Protein AF-Q4T0N6-F1 (afdb_monomer_lite)

Organism: Tetraodon nigroviridis (NCBI:txid99883)

Foldseek 3Di:
DQPVVVVLLVVLVCCLVDPPPLVVVQVSLLVLLVCLVPDDCCSVQVDCNLVSLLPVACLPLSRVLSSLSSLLSVLLDQDDPRLVSLVVNLVSNLVSCCVNPPLPDQLQVCLVPDDPSSVSNLLSLLSSLLNNCLRCVVSQVVDPVCLVVSVSSLSSLVSQCNHPDDSSVVSSVSSVVSVVVVLVVVPDPPPPPDPPDDDDDPPPRDPVVVSCVVND

Radius of gyration: 20.11 Å; chains: 1; bounding box: 50×50×61 Å

pLDDT: mean 90.83, std 14.46, range [41.0, 98.88]

InterPro domains:
  IPR011989 Armadillo-like helical [G3DSA:1.25.10.10] (1-216)
  IPR013598 Exportin-1/Importin-beta-like [PF08389] (1-71)
  IPR016024 Armadillo-type fold [SSF48371] (1-184)
  IPR041123 Chromosome region maintenance repeat [PF18777] (148-184)
  IPR045065 Exportin-1/5 [PTHR11223] (11-216)

Structure (mmCIF, N/CA/C/O backbone):
data_AF-Q4T0N6-F1
#
_entry.id   AF-Q4T0N6-F1
#
loop_
_atom_site.group_PDB
_atom_site.id
_atom_site.type_symbol
_atom_site.label_atom_id
_atom_site.label_alt_id
_atom_site.label_comp_id
_atom_site.label_asym_id
_atom_site.label_entity_id
_atom_site.label_seq_id
_atom_site.pdbx_PDB_ins_code
_atom_site.Cartn_x
_atom_site.Cartn_y
_atom_site.Cartn_z
_atom_site.occupancy
_atom_site.B_iso_or_equiv
_atom_site.auth_seq_id
_atom_site.auth_comp_id
_atom_site.auth_asym_id
_atom_site.auth_atom_id
_atom_site.pdbx_PDB_model_num
ATOM 1 N N . MET A 1 1 ? -24.653 14.129 9.560 1.00 46.25 1 MET A N 1
ATOM 2 C CA . MET A 1 1 ? -23.804 12.968 9.210 1.00 46.25 1 MET A CA 1
ATOM 3 C C . MET A 1 1 ? -22.470 12.935 9.965 1.00 46.25 1 MET A C 1
ATOM 5 O O . MET A 1 1 ? -22.110 11.855 10.399 1.00 46.25 1 MET A O 1
ATOM 9 N N . CYS A 1 2 ? -21.764 14.053 10.215 1.00 60.28 2 CYS A N 1
ATOM 10 C CA . CYS A 1 2 ? -20.464 14.009 10.925 1.00 60.28 2 CYS A CA 1
ATOM 11 C C . CYS A 1 2 ? -20.500 13.569 12.407 1.00 60.28 2 CYS A C 1
ATOM 13 O O . CYS A 1 2 ? -19.561 12.918 12.852 1.00 60.28 2 CYS A O 1
ATOM 15 N N . ASN A 1 3 ? -21.550 13.885 13.181 1.00 65.62 3 ASN A N 1
ATOM 16 C CA . ASN A 1 3 ? -21.537 13.598 14.628 1.00 65.62 3 ASN A CA 1
ATOM 17 C C . ASN A 1 3 ? -21.670 12.104 14.967 1.00 65.62 3 ASN A C 1
ATOM 19 O O . ASN A 1 3 ? -20.983 11.623 15.864 1.00 65.62 3 ASN A O 1
ATOM 23 N N . GLU A 1 4 ? -22.518 11.367 14.250 1.00 77.88 4 GLU A N 1
ATOM 24 C CA . GLU A 1 4 ? -22.732 9.933 14.503 1.00 77.88 4 GLU A CA 1
ATOM 25 C C . GLU A 1 4 ? -21.543 9.096 14.025 1.00 77.88 4 GLU A C 1
ATOM 27 O O . GLU A 1 4 ? -21.142 8.146 14.694 1.00 77.88 4 GLU A O 1
ATOM 32 N N . PHE A 1 5 ? -20.902 9.498 12.920 1.00 81.81 5 PHE A N 1
ATOM 33 C CA . PHE A 1 5 ? -19.708 8.808 12.441 1.00 81.81 5 PHE A CA 1
ATOM 34 C C . PHE A 1 5 ? -18.542 8.907 13.437 1.00 81.81 5 PHE A C 1
ATOM 36 O O . PHE A 1 5 ? -17.829 7.927 13.647 1.00 81.81 5 PHE A O 1
ATOM 43 N N . SER A 1 6 ? -18.386 10.052 14.110 1.00 86.19 6 SER A N 1
ATOM 44 C CA . SER A 1 6 ? -17.362 10.226 15.146 1.00 86.19 6 SER A CA 1
ATOM 45 C C . SER A 1 6 ? -17.451 9.146 16.232 1.00 86.19 6 SER A C 1
ATOM 47 O O . SER A 1 6 ? -16.432 8.590 16.635 1.00 86.19 6 SER A O 1
ATOM 49 N N . GLN A 1 7 ? -18.667 8.780 16.655 1.00 88.62 7 GLN A N 1
ATOM 50 C CA . GLN A 1 7 ? -18.881 7.728 17.656 1.00 88.62 7 GLN A CA 1
ATOM 51 C C . GLN A 1 7 ? -18.496 6.341 17.126 1.00 88.62 7 GLN A C 1
ATOM 53 O O . GLN A 1 7 ? -17.872 5.559 17.842 1.00 88.62 7 GLN A O 1
ATOM 58 N N . ILE A 1 8 ? -18.816 6.048 15.861 1.00 89.38 8 ILE A N 1
ATOM 59 C CA . ILE A 1 8 ? -18.435 4.789 15.204 1.00 89.38 8 ILE A CA 1
ATOM 60 C C . ILE A 1 8 ? -16.909 4.680 15.116 1.00 89.38 8 ILE A C 1
ATOM 62 O O . ILE A 1 8 ? -16.340 3.640 15.449 1.00 89.38 8 ILE A O 1
ATOM 66 N N . PHE A 1 9 ? -16.231 5.756 14.714 1.00 90.12 9 PHE A N 1
ATOM 67 C CA . PHE A 1 9 ? -14.776 5.772 14.617 1.00 90.12 9 PHE A CA 1
ATOM 68 C C . PHE A 1 9 ? -14.101 5.634 15.986 1.00 90.12 9 PHE A C 1
ATOM 70 O O . PHE A 1 9 ? -13.170 4.844 16.129 1.00 90.12 9 PHE A O 1
ATOM 77 N N . GLN A 1 10 ? -14.606 6.331 17.009 1.00 90.81 10 GLN A N 1
ATOM 78 C CA . GLN A 1 10 ? -14.132 6.190 18.390 1.00 90.81 10 GLN A CA 1
ATOM 79 C C . GLN A 1 10 ? -14.291 4.755 18.902 1.00 90.81 10 GLN A C 1
ATOM 81 O O . GLN A 1 10 ? -13.376 4.229 19.533 1.00 90.81 10 GLN A O 1
ATOM 86 N N . LEU A 1 11 ? -15.410 4.094 18.589 1.00 93.88 11 LEU A N 1
ATOM 87 C CA . LEU A 1 11 ? -15.607 2.684 18.918 1.00 93.88 11 LEU A CA 1
ATOM 88 C C . LEU A 1 11 ? -14.585 1.792 18.199 1.00 93.88 11 LEU A C 1
ATOM 90 O O . LEU A 1 11 ? -13.976 0.932 18.835 1.00 93.88 11 LEU A O 1
ATOM 94 N N . CYS A 1 12 ? -14.353 2.015 16.902 1.00 94.56 12 CYS A N 1
ATOM 95 C CA . CYS A 1 12 ? -13.356 1.262 16.139 1.00 94.56 12 CYS A CA 1
ATOM 96 C C . CYS A 1 12 ? -11.952 1.434 16.737 1.00 94.56 12 CYS A C 1
ATOM 98 O O . CYS A 1 12 ? -11.252 0.445 16.952 1.00 94.56 12 CYS A O 1
ATOM 100 N N . GLN A 1 13 ? -11.551 2.670 17.055 1.00 92.69 13 GLN A N 1
ATOM 101 C CA . GLN A 1 13 ? -10.273 2.951 17.714 1.00 92.69 13 GLN A CA 1
ATOM 102 C C . GLN A 1 13 ? -10.177 2.260 19.072 1.00 92.69 13 GLN A C 1
ATOM 104 O O . GLN A 1 13 ? -9.196 1.567 19.329 1.00 92.69 13 GLN A O 1
ATOM 109 N N . PHE A 1 14 ? -11.213 2.369 19.905 1.00 95.25 14 PHE A N 1
ATOM 110 C CA . PHE A 1 14 ? -11.237 1.726 21.214 1.00 95.25 14 PHE A CA 1
ATOM 111 C C . PHE A 1 14 ? -11.042 0.208 21.111 1.00 95.25 14 PHE A C 1
ATOM 113 O O . PHE A 1 14 ? -10.224 -0.356 21.840 1.00 95.25 14 PHE A O 1
ATOM 120 N N . VAL A 1 15 ? -11.741 -0.453 20.182 1.00 97.00 15 VAL A N 1
ATOM 121 C CA . VAL A 1 15 ? -11.602 -1.898 19.958 1.00 97.00 15 VAL A CA 1
ATOM 122 C C . VAL A 1 15 ? -10.199 -2.250 19.456 1.00 97.00 15 VAL A C 1
ATOM 124 O O . VAL A 1 15 ? -9.586 -3.163 20.005 1.00 97.00 15 VAL A O 1
ATOM 127 N N . MET A 1 16 ? -9.660 -1.522 18.473 1.00 95.69 16 MET A N 1
ATOM 128 C CA . MET A 1 16 ? -8.303 -1.752 17.951 1.00 95.69 16 MET A CA 1
ATOM 129 C C . MET A 1 16 ? -7.210 -1.538 19.014 1.00 95.69 16 MET A C 1
ATOM 131 O O . MET A 1 16 ? -6.169 -2.205 19.025 1.00 95.69 16 MET A O 1
ATOM 135 N N . GLU A 1 17 ? -7.420 -0.605 19.935 1.00 93.81 17 GLU A N 1
ATOM 136 C CA . GLU A 1 17 ? -6.448 -0.301 20.978 1.00 93.81 17 GLU A CA 1
ATOM 137 C C . GLU A 1 17 ? -6.496 -1.301 22.138 1.00 93.81 17 GLU A C 1
ATOM 139 O O . GLU A 1 17 ? -5.431 -1.707 22.612 1.00 93.81 17 GLU A O 1
ATOM 144 N N . ASN A 1 18 ? -7.689 -1.749 22.543 1.00 95.06 18 ASN A N 1
ATOM 145 C CA . ASN A 1 18 ? -7.890 -2.407 23.839 1.00 95.06 18 ASN A CA 1
ATOM 146 C C . ASN A 1 18 ? -8.377 -3.862 23.761 1.00 95.06 18 ASN A C 1
ATOM 148 O O . ASN A 1 18 ? -8.199 -4.614 24.719 1.00 95.06 18 ASN A O 1
ATOM 152 N N . SER A 1 19 ? -9.011 -4.282 22.663 1.00 94.88 19 SER A N 1
ATOM 153 C CA . SER A 1 19 ? -9.589 -5.626 22.576 1.00 94.88 19 SER A CA 1
ATOM 154 C C . SER A 1 19 ? -8.524 -6.694 22.328 1.00 94.88 19 SER A C 1
ATOM 156 O O . SER A 1 19 ? -7.665 -6.549 21.462 1.00 94.88 19 SER A O 1
ATOM 158 N N . GLN A 1 20 ? -8.633 -7.812 23.047 1.00 94.38 20 GLN A N 1
ATOM 159 C CA . GLN A 1 20 ? -7.870 -9.043 22.792 1.00 94.38 20 GLN A CA 1
ATOM 160 C C . GLN A 1 20 ? -8.721 -10.124 22.099 1.00 94.38 20 GLN A C 1
ATOM 162 O O . GLN A 1 20 ? -8.241 -11.219 21.814 1.00 94.38 20 GLN A O 1
ATOM 167 N N . ASN A 1 21 ? -9.999 -9.838 21.822 1.00 97.62 21 ASN A N 1
ATOM 168 C CA . ASN A 1 21 ? -10.889 -10.758 21.120 1.00 97.62 21 ASN A CA 1
ATOM 169 C C . ASN A 1 21 ? -10.605 -10.686 19.611 1.00 97.62 21 ASN A C 1
ATOM 171 O O . ASN A 1 21 ? -11.039 -9.750 18.938 1.00 97.62 21 ASN A O 1
ATOM 175 N N . ALA A 1 22 ? -9.865 -11.668 19.090 1.00 97.44 22 ALA A N 1
ATOM 176 C CA . ALA A 1 22 ? -9.409 -11.669 17.701 1.00 97.44 22 ALA A CA 1
ATOM 177 C C . ALA A 1 22 ? -10.547 -11.607 16.657 1.00 97.44 22 ALA A C 1
ATOM 179 O O . ALA A 1 22 ? -10.457 -10.758 15.770 1.00 97.44 22 ALA A O 1
ATOM 180 N N . PRO A 1 23 ? -11.641 -12.39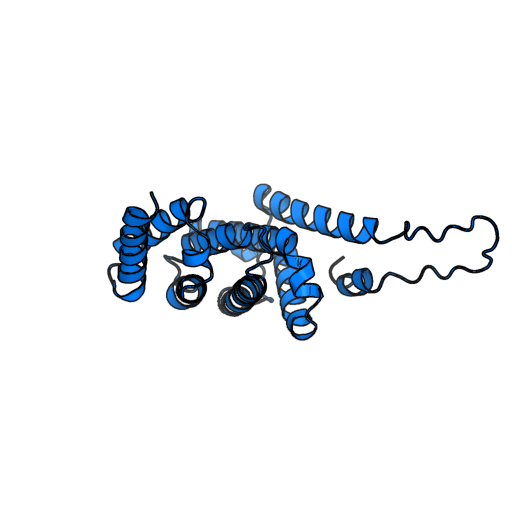4 16.759 1.00 98.19 23 PRO A N 1
ATOM 181 C CA . PRO A 1 23 ? -12.793 -12.242 15.865 1.00 98.19 23 PRO A CA 1
ATOM 182 C C . PRO A 1 23 ? -13.393 -10.828 15.856 1.00 98.19 23 PRO A C 1
ATOM 184 O O . PRO A 1 23 ? -13.703 -10.296 14.791 1.00 98.19 23 PRO A O 1
ATOM 187 N N . LEU A 1 24 ? -13.515 -10.189 17.027 1.00 98.00 24 LEU A N 1
ATOM 188 C CA . LEU A 1 24 ? -14.023 -8.818 17.139 1.00 98.00 24 LEU A CA 1
ATOM 189 C C . LEU A 1 24 ? -13.073 -7.798 16.491 1.00 98.00 24 LEU A C 1
ATOM 191 O O . LEU A 1 24 ? -13.525 -6.888 15.794 1.00 98.00 24 LEU A O 1
ATOM 195 N N . VAL A 1 25 ? -11.763 -7.947 16.703 1.00 98.38 25 VAL A N 1
ATOM 196 C CA . VAL A 1 25 ? -10.747 -7.094 16.067 1.00 98.38 25 VAL A CA 1
ATOM 197 C C . VAL A 1 25 ? -10.797 -7.254 14.549 1.00 98.38 25 VAL A C 1
ATOM 199 O O . VAL A 1 25 ? -10.859 -6.253 13.841 1.00 98.38 25 VAL A O 1
ATOM 202 N N . HIS A 1 26 ? -10.868 -8.488 14.041 1.00 98.12 26 HIS A N 1
ATOM 203 C CA . HIS A 1 26 ? -10.991 -8.747 12.606 1.00 98.12 26 HIS A CA 1
ATOM 204 C C . HIS A 1 26 ? -12.244 -8.088 12.013 1.00 98.12 26 HIS A C 1
ATOM 206 O O . HIS A 1 26 ? -12.161 -7.390 11.004 1.00 98.12 26 HIS A O 1
ATOM 212 N N . ALA A 1 27 ? -13.405 -8.259 12.656 1.00 98.25 27 ALA A N 1
ATOM 213 C CA . ALA A 1 27 ? -14.655 -7.640 12.214 1.00 98.25 27 ALA A CA 1
ATOM 214 C C . ALA A 1 27 ? -14.581 -6.104 12.226 1.00 98.25 27 ALA A C 1
ATOM 216 O O . ALA A 1 27 ? -15.143 -5.444 11.352 1.00 98.25 27 ALA A O 1
ATOM 217 N N . THR A 1 28 ? -13.849 -5.531 13.183 1.00 98.19 28 THR A N 1
ATOM 218 C CA . THR A 1 28 ? -13.618 -4.085 13.268 1.00 98.19 28 THR A CA 1
ATOM 219 C C . THR A 1 28 ? -12.714 -3.592 12.139 1.00 98.19 28 THR A C 1
ATOM 221 O O . THR A 1 28 ? -13.011 -2.559 11.547 1.00 98.19 28 THR A O 1
ATOM 224 N N . LEU A 1 29 ? -11.659 -4.333 11.781 1.00 98.31 29 LEU A N 1
ATOM 225 C CA . LEU A 1 29 ? -10.793 -3.999 10.643 1.00 98.31 29 LEU A CA 1
ATOM 226 C C . LEU A 1 29 ? -11.539 -4.092 9.303 1.00 98.31 29 LEU A C 1
ATOM 228 O O . LEU A 1 29 ? -11.411 -3.195 8.476 1.00 98.31 29 LEU A O 1
ATOM 232 N N . GLU A 1 30 ? -12.372 -5.117 9.106 1.00 98.00 30 GLU A N 1
ATOM 233 C CA . GLU A 1 30 ? -13.236 -5.231 7.917 1.00 98.00 30 GLU A CA 1
ATOM 234 C C . GLU A 1 30 ? -14.259 -4.092 7.843 1.00 98.00 30 GLU A C 1
ATOM 236 O O . GLU A 1 30 ? -14.523 -3.543 6.775 1.00 98.00 30 GLU A O 1
ATOM 241 N N . THR A 1 31 ? -14.818 -3.698 8.987 1.00 96.25 31 THR A N 1
ATOM 242 C CA . THR A 1 31 ? -15.749 -2.568 9.069 1.00 96.25 31 THR A CA 1
ATOM 243 C C . THR A 1 31 ? -15.042 -1.255 8.731 1.00 96.25 31 THR A C 1
ATOM 245 O O . THR A 1 31 ? -15.536 -0.479 7.913 1.00 96.25 31 THR A O 1
ATOM 248 N N . LEU A 1 32 ? -13.851 -1.034 9.297 1.00 96.50 32 LEU A N 1
ATOM 249 C CA . LEU A 1 32 ? -13.004 0.114 8.985 1.00 96.50 32 LEU A CA 1
ATOM 250 C C . LEU A 1 32 ? -12.699 0.182 7.484 1.00 96.50 32 LEU A C 1
ATOM 252 O O . LEU A 1 32 ? -12.847 1.253 6.902 1.00 96.50 32 LEU A O 1
ATOM 256 N N . LEU A 1 33 ? -12.350 -0.945 6.853 1.00 97.31 33 LEU A N 1
ATOM 257 C CA . LEU A 1 33 ? -12.065 -1.016 5.417 1.00 97.31 33 LEU A CA 1
ATOM 258 C C . LEU A 1 33 ? -13.208 -0.438 4.571 1.00 97.31 33 LEU A C 1
ATOM 260 O O . LEU A 1 33 ? -12.963 0.311 3.631 1.00 97.31 33 LEU A O 1
ATOM 264 N N . ARG A 1 34 ? -14.468 -0.736 4.915 1.00 95.19 34 ARG A N 1
ATOM 265 C CA . ARG A 1 34 ? -15.637 -0.190 4.198 1.00 95.19 34 ARG A CA 1
ATOM 266 C C . ARG A 1 34 ? -15.840 1.302 4.438 1.00 95.19 34 ARG A C 1
ATOM 268 O O . ARG A 1 34 ? -16.396 1.982 3.579 1.00 95.19 34 ARG A O 1
ATOM 275 N N . PHE A 1 35 ? -15.403 1.808 5.586 1.00 92.69 35 PHE A N 1
ATOM 276 C CA . PHE A 1 35 ? -15.547 3.213 5.941 1.00 92.69 35 PHE A CA 1
ATOM 277 C C . PHE A 1 35 ? -14.459 4.109 5.356 1.00 92.69 35 PHE A C 1
ATOM 279 O O . PHE A 1 35 ? -14.757 5.265 5.082 1.00 92.69 35 PHE A O 1
ATOM 286 N N . LEU A 1 36 ? -13.246 3.613 5.096 1.00 93.62 36 LEU A N 1
ATOM 287 C CA . LEU A 1 36 ? -12.138 4.443 4.590 1.00 93.62 36 LEU A CA 1
ATOM 288 C C . LEU A 1 36 ? -12.502 5.284 3.351 1.00 93.62 36 LEU A C 1
ATOM 290 O O . LEU A 1 36 ? -12.039 6.412 3.238 1.00 93.62 36 LEU A O 1
ATOM 294 N N . ASN A 1 37 ? -13.413 4.798 2.503 1.00 85.81 37 ASN A N 1
ATOM 295 C CA . ASN A 1 37 ? -13.877 5.501 1.301 1.00 85.81 37 ASN A CA 1
ATOM 296 C C . ASN A 1 37 ? -14.837 6.678 1.544 1.00 85.81 37 ASN A C 1
ATOM 298 O O . ASN A 1 37 ? -15.087 7.460 0.631 1.00 85.81 37 ASN A O 1
ATOM 302 N N . TRP A 1 38 ? -15.399 6.816 2.746 1.00 86.88 38 TRP A N 1
ATOM 303 C CA . TRP A 1 38 ? -16.476 7.777 3.027 1.00 86.88 38 TRP A CA 1
ATOM 304 C C . TRP A 1 38 ? -16.168 8.739 4.171 1.00 86.88 38 TRP A C 1
ATOM 306 O O . TRP A 1 38 ? -16.922 9.687 4.403 1.00 86.88 38 TRP A O 1
ATOM 316 N N . ILE A 1 39 ? -15.103 8.486 4.926 1.00 89.69 39 ILE A N 1
ATOM 317 C CA . ILE A 1 39 ? -14.868 9.189 6.185 1.00 89.69 39 ILE A CA 1
ATOM 318 C C . ILE A 1 39 ? -14.056 10.459 5.974 1.00 89.69 39 ILE A C 1
ATOM 320 O O . ILE A 1 39 ? -13.201 10.504 5.090 1.00 89.69 39 ILE A O 1
ATOM 324 N N . PRO A 1 40 ? -14.278 11.501 6.796 1.00 93.25 40 PRO A N 1
ATOM 325 C CA . PRO A 1 40 ? -13.452 12.694 6.732 1.00 93.25 40 PRO A CA 1
ATOM 326 C C . PRO A 1 40 ? -11.971 12.351 6.915 1.00 93.25 40 PRO A C 1
ATOM 328 O O . PRO A 1 40 ? -11.599 11.647 7.856 1.00 93.25 40 PRO A O 1
ATOM 331 N N . LEU A 1 41 ? -11.129 12.904 6.043 1.00 93.75 41 LEU A N 1
ATOM 332 C CA . LEU A 1 41 ? -9.702 12.587 5.972 1.00 93.75 41 LEU A CA 1
ATOM 333 C C . LEU A 1 41 ? -8.941 12.868 7.276 1.00 93.75 41 LEU A C 1
ATOM 335 O O . LEU A 1 41 ? -7.984 12.161 7.582 1.00 93.75 41 LEU A O 1
ATOM 339 N N . GLY A 1 42 ? -9.408 13.816 8.096 1.00 94.50 42 GLY A N 1
ATOM 340 C CA . GLY A 1 42 ? -8.840 14.074 9.421 1.00 94.50 42 GLY A CA 1
ATOM 341 C C . GLY A 1 42 ? -8.834 12.835 10.328 1.00 94.50 42 GLY A C 1
ATOM 342 O O . GLY A 1 42 ? -7.859 12.593 11.031 1.00 94.50 42 GLY A O 1
ATOM 343 N N . TYR A 1 43 ? -9.844 11.959 10.252 1.00 94.12 43 TYR A N 1
ATOM 344 C CA . TYR A 1 43 ? -9.836 10.706 11.022 1.00 94.12 43 TYR A CA 1
ATOM 345 C C . TYR A 1 43 ? -8.729 9.741 10.573 1.00 94.12 43 TYR A C 1
ATOM 347 O O . TYR A 1 43 ? -8.216 8.972 11.386 1.00 94.12 43 TYR A O 1
ATOM 355 N N . ILE A 1 44 ? -8.332 9.797 9.301 1.00 95.00 44 ILE A N 1
ATOM 356 C CA . ILE A 1 44 ? -7.284 8.949 8.727 1.00 95.00 44 ILE A CA 1
ATOM 357 C C . ILE A 1 44 ? -5.896 9.527 9.033 1.00 95.00 44 ILE A C 1
ATOM 359 O O . ILE A 1 44 ? -5.031 8.812 9.541 1.00 95.00 44 ILE A O 1
ATOM 363 N N . PHE A 1 45 ? -5.696 10.817 8.751 1.00 96.75 45 PHE A N 1
ATOM 364 C CA . PHE A 1 45 ? -4.374 11.450 8.702 1.00 96.75 45 PHE A CA 1
ATOM 365 C C . PHE A 1 45 ? -4.023 12.315 9.923 1.00 96.75 45 PHE A C 1
ATOM 367 O O . PHE A 1 45 ? -2.851 12.620 10.139 1.00 96.75 45 PHE A O 1
ATOM 374 N N . GLU A 1 46 ? -4.997 12.694 10.751 1.00 96.00 46 GLU A N 1
ATOM 375 C CA . GLU A 1 46 ? -4.775 13.504 11.965 1.00 96.00 46 GLU A CA 1
ATOM 376 C C . GLU A 1 46 ? -4.915 12.670 13.250 1.00 96.00 46 GLU A C 1
ATOM 378 O O . GLU A 1 46 ? -4.918 13.198 14.362 1.00 96.00 46 GLU A O 1
ATOM 383 N N . THR A 1 47 ? -4.998 11.342 13.118 1.00 95.06 47 THR A N 1
ATOM 384 C CA . THR A 1 47 ? -5.055 10.397 14.240 1.00 95.06 47 THR A CA 1
ATOM 385 C C . THR A 1 47 ? -3.917 9.374 14.174 1.00 95.06 47 THR A C 1
ATOM 387 O O . THR A 1 47 ? -3.098 9.367 13.258 1.00 95.06 47 THR A O 1
ATOM 390 N N . LYS A 1 48 ? -3.860 8.457 15.150 1.00 94.69 48 LYS A N 1
ATOM 391 C CA . LYS A 1 48 ? -2.890 7.348 15.179 1.00 94.69 48 LYS A CA 1
ATOM 392 C C . LYS A 1 48 ? -3.317 6.143 14.330 1.00 94.69 48 LYS A C 1
ATOM 394 O O . LYS A 1 48 ? -2.809 5.044 14.545 1.00 94.69 48 LYS A O 1
ATOM 399 N N . LEU A 1 49 ? -4.266 6.303 13.404 1.00 96.69 49 LEU A N 1
ATOM 400 C CA . LEU A 1 49 ? -4.827 5.182 12.648 1.00 96.69 49 LEU A CA 1
ATOM 401 C C . LEU A 1 49 ? -3.756 4.427 11.851 1.00 96.69 49 LEU A C 1
ATOM 403 O O . LEU A 1 49 ? -3.610 3.220 12.027 1.00 96.69 49 LEU A O 1
ATOM 407 N N . ILE A 1 50 ? -2.971 5.139 11.033 1.00 97.75 50 ILE A N 1
ATOM 408 C CA . ILE A 1 50 ? -1.930 4.541 10.178 1.00 97.75 50 ILE A CA 1
ATOM 409 C C . ILE A 1 50 ? -0.912 3.765 11.019 1.00 97.75 50 ILE A C 1
ATOM 411 O O . ILE A 1 50 ? -0.632 2.600 10.745 1.00 97.75 50 ILE A O 1
ATOM 415 N N . SER A 1 51 ? -0.384 4.384 12.078 1.00 97.38 51 SER A N 1
ATOM 416 C CA . SER A 1 51 ? 0.604 3.736 12.943 1.00 97.38 51 SER A CA 1
ATOM 417 C C . SER A 1 51 ? 0.017 2.535 13.686 1.00 97.38 51 SER A C 1
ATOM 419 O O . SER A 1 51 ? 0.693 1.518 13.820 1.00 97.38 51 SER A O 1
ATOM 421 N N . THR A 1 52 ? -1.246 2.603 14.112 1.00 97.44 52 THR A N 1
ATOM 422 C CA . THR A 1 52 ? -1.943 1.479 14.754 1.00 97.44 52 THR A CA 1
ATOM 423 C C . THR A 1 52 ? -2.110 0.304 13.793 1.00 97.44 52 THR A C 1
ATOM 425 O O . THR A 1 52 ? -1.773 -0.821 14.158 1.00 97.44 52 THR A O 1
ATOM 428 N N . LEU A 1 53 ? -2.560 0.559 12.558 1.00 98.44 53 LEU A N 1
ATOM 429 C CA . LEU A 1 53 ? -2.688 -0.461 11.513 1.00 98.44 53 LEU A CA 1
ATOM 430 C C . LEU A 1 53 ? -1.348 -1.154 11.247 1.00 98.44 53 LEU A C 1
ATOM 432 O O . LEU A 1 53 ? -1.248 -2.378 11.344 1.00 98.44 53 LEU A O 1
ATOM 436 N N . VAL A 1 54 ? -0.301 -0.370 10.986 1.00 98.31 54 VAL A N 1
ATOM 437 C CA . VAL A 1 54 ? 1.016 -0.909 10.636 1.00 98.31 54 VAL A CA 1
ATOM 438 C C . VAL A 1 54 ? 1.647 -1.676 11.802 1.00 98.31 54 VAL A C 1
ATOM 440 O O . VAL A 1 54 ? 2.094 -2.803 11.616 1.00 98.31 54 VAL A O 1
ATOM 443 N N . TYR A 1 55 ? 1.683 -1.112 13.012 1.00 97.69 55 TYR A N 1
ATOM 444 C CA . TYR A 1 55 ? 2.436 -1.727 14.110 1.00 97.69 55 TYR A CA 1
ATOM 445 C C . TYR A 1 55 ? 1.687 -2.829 14.857 1.00 97.69 55 TYR A C 1
ATOM 447 O O . TYR A 1 55 ? 2.331 -3.767 15.325 1.00 97.69 55 TYR A O 1
ATOM 455 N N . LYS A 1 56 ? 0.360 -2.726 15.015 1.00 97.31 56 LYS A N 1
ATOM 456 C CA . LYS A 1 56 ? -0.400 -3.711 15.805 1.00 97.31 56 LYS A CA 1
ATOM 457 C C . LYS A 1 56 ? -0.924 -4.876 14.976 1.00 97.31 56 LYS A C 1
ATOM 459 O O . LYS A 1 56 ? -1.139 -5.942 15.545 1.00 97.31 56 LYS A O 1
ATOM 464 N N . PHE A 1 57 ? -1.180 -4.675 13.681 1.00 98.06 57 PHE A N 1
ATOM 465 C CA . PHE A 1 57 ? -1.964 -5.638 12.901 1.00 98.06 57 PHE A CA 1
ATOM 466 C C . PHE A 1 57 ? -1.270 -6.146 11.641 1.00 98.06 57 PHE A C 1
ATOM 468 O O . PHE A 1 57 ? -1.472 -7.307 11.288 1.00 98.06 57 PHE A O 1
ATOM 475 N N . LEU A 1 58 ? -0.430 -5.342 10.978 1.00 98.31 58 LEU A N 1
ATOM 476 C CA . LEU A 1 58 ? 0.156 -5.741 9.694 1.00 98.31 58 LEU A CA 1
ATOM 477 C C . LEU A 1 58 ? 1.046 -6.988 9.809 1.00 98.31 58 LEU A C 1
ATOM 479 O O . LEU A 1 58 ? 0.975 -7.862 8.952 1.00 98.31 58 LEU A O 1
ATOM 483 N N . ASN A 1 59 ? 1.832 -7.108 10.881 1.00 96.31 59 ASN A N 1
ATOM 484 C CA . ASN A 1 59 ? 2.710 -8.263 11.106 1.00 96.31 59 ASN A CA 1
ATOM 485 C C . ASN A 1 59 ? 1.998 -9.491 11.706 1.00 96.31 59 ASN A C 1
ATOM 487 O O . ASN A 1 59 ? 2.614 -10.548 11.842 1.00 96.31 59 ASN A O 1
ATOM 491 N N . VAL A 1 60 ? 0.709 -9.383 12.047 1.00 96.94 60 VAL A N 1
ATOM 492 C CA . VAL A 1 60 ? -0.058 -10.473 12.657 1.00 96.94 60 VAL A CA 1
ATOM 493 C C . VAL A 1 60 ? -0.750 -11.281 11.550 1.00 96.94 60 VAL A C 1
ATOM 495 O O . VAL A 1 60 ? -1.622 -10.738 10.869 1.00 96.94 60 VAL A O 1
ATOM 498 N N . PRO A 1 61 ? -0.446 -12.585 11.365 1.00 96.19 61 PRO A N 1
ATOM 499 C CA . PRO A 1 61 ? -0.913 -13.357 10.206 1.00 96.19 61 PRO A CA 1
ATOM 500 C C . PRO A 1 61 ? -2.426 -13.331 9.957 1.00 96.19 61 PRO A C 1
ATOM 502 O O . PRO A 1 61 ? -2.849 -13.221 8.812 1.00 96.19 61 PRO A O 1
ATOM 505 N N . MET A 1 62 ? -3.241 -13.367 11.016 1.00 97.12 62 MET A N 1
ATOM 506 C CA . MET A 1 62 ? -4.705 -13.336 10.893 1.00 97.12 62 MET A CA 1
ATOM 507 C C . MET A 1 62 ? -5.281 -11.954 10.539 1.00 97.12 62 MET A C 1
ATOM 509 O O . MET A 1 62 ? -6.441 -11.870 10.158 1.00 97.12 62 MET A O 1
ATOM 513 N N . PHE A 1 63 ? -4.507 -10.870 10.668 1.00 98.31 63 PHE A N 1
ATOM 514 C CA . PHE A 1 63 ? -4.963 -9.501 10.387 1.00 98.31 63 PHE A CA 1
ATOM 515 C C . PHE A 1 63 ? -4.246 -8.854 9.199 1.00 98.31 63 PHE A C 1
ATOM 517 O O . PHE A 1 63 ? -4.734 -7.855 8.665 1.00 98.31 63 PHE A O 1
ATOM 524 N N . ARG A 1 64 ? -3.109 -9.406 8.754 1.00 98.12 64 ARG A N 1
ATOM 525 C CA . ARG A 1 64 ? -2.248 -8.785 7.736 1.00 98.12 64 ARG A CA 1
ATOM 526 C C . ARG A 1 64 ? -2.979 -8.445 6.437 1.00 98.12 64 ARG A C 1
ATOM 528 O O . ARG A 1 64 ? -2.765 -7.373 5.888 1.00 98.12 64 ARG A O 1
ATOM 535 N N . ASN A 1 65 ? -3.871 -9.324 5.971 1.00 98.56 65 ASN A N 1
ATOM 536 C CA . ASN A 1 65 ? -4.580 -9.147 4.702 1.00 98.56 65 ASN A CA 1
ATOM 537 C C . ASN A 1 65 ? -5.557 -7.967 4.755 1.00 98.56 65 ASN A C 1
ATOM 539 O O . ASN A 1 65 ? -5.459 -7.055 3.939 1.00 98.56 65 ASN A O 1
ATOM 543 N N . VAL A 1 66 ? -6.464 -7.946 5.737 1.00 98.69 66 VAL A N 1
ATOM 544 C CA . VAL A 1 66 ? -7.411 -6.830 5.904 1.00 98.69 66 VAL A CA 1
ATOM 545 C C . VAL A 1 66 ? -6.685 -5.521 6.222 1.00 98.69 66 VAL A C 1
ATOM 547 O O . VAL A 1 66 ? -7.040 -4.474 5.691 1.00 98.69 66 VAL A O 1
ATOM 550 N N . THR A 1 67 ? -5.604 -5.582 7.004 1.00 98.69 67 THR A N 1
ATOM 551 C CA . THR A 1 67 ? -4.787 -4.406 7.325 1.00 98.69 67 THR A CA 1
ATOM 552 C C . THR A 1 67 ? -4.146 -3.819 6.075 1.00 98.69 67 THR A C 1
ATOM 554 O O . THR A 1 67 ? -4.241 -2.617 5.853 1.00 98.69 67 THR A O 1
ATOM 557 N N . LEU A 1 68 ? -3.531 -4.647 5.227 1.00 98.81 68 LEU A N 1
ATOM 558 C CA . LEU A 1 68 ? -2.892 -4.177 4.001 1.00 98.81 68 LEU A CA 1
ATOM 559 C C . LEU A 1 68 ? -3.912 -3.621 2.999 1.00 98.81 68 LEU A C 1
ATOM 561 O O . LEU A 1 68 ? -3.632 -2.617 2.349 1.00 98.81 68 LEU A O 1
ATOM 565 N N . LYS A 1 69 ? -5.122 -4.194 2.937 1.00 98.81 69 LYS A N 1
ATOM 566 C CA . LYS A 1 69 ? -6.242 -3.603 2.186 1.00 98.81 69 LYS A CA 1
ATOM 567 C C . LYS A 1 69 ? -6.590 -2.210 2.712 1.00 98.81 69 LYS A C 1
ATOM 569 O O . LYS A 1 69 ? -6.654 -1.279 1.923 1.00 98.81 69 LYS A O 1
ATOM 574 N N . CYS A 1 70 ? -6.711 -2.028 4.030 1.00 98.69 70 CYS A N 1
ATOM 575 C CA . CYS A 1 70 ? -6.940 -0.702 4.616 1.00 98.69 70 CYS A CA 1
ATOM 576 C C . CYS A 1 70 ? -5.830 0.292 4.242 1.00 98.69 70 CYS A C 1
ATOM 578 O O . CYS A 1 70 ? -6.118 1.415 3.842 1.00 98.69 70 CYS A O 1
ATOM 580 N N . LEU A 1 71 ? -4.562 -0.118 4.339 1.00 98.81 71 LEU A N 1
ATOM 581 C CA . LEU A 1 71 ? -3.426 0.726 3.949 1.00 98.81 71 LEU A CA 1
ATOM 582 C C . LEU A 1 71 ? -3.445 1.060 2.449 1.00 98.81 71 LEU A C 1
ATOM 584 O O . LEU A 1 71 ? -3.035 2.154 2.079 1.00 98.81 71 LEU A O 1
ATOM 588 N N . THR A 1 72 ? -3.951 0.154 1.607 1.00 98.81 72 THR A N 1
ATOM 589 C CA . THR A 1 72 ? -4.126 0.370 0.160 1.00 98.81 72 THR A CA 1
ATOM 590 C C . THR A 1 72 ? -5.206 1.407 -0.129 1.00 98.81 72 THR A C 1
ATOM 592 O O . THR A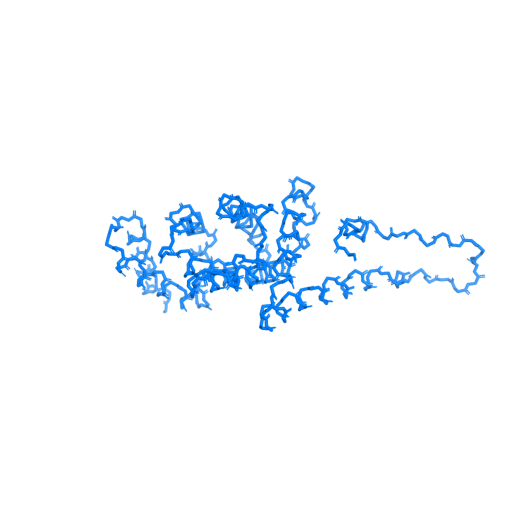 1 72 ? -4.957 2.315 -0.914 1.00 98.81 72 THR A O 1
ATOM 595 N N . GLU A 1 73 ? -6.364 1.336 0.538 1.00 98.50 73 GLU A N 1
ATOM 596 C CA . GLU A 1 73 ? -7.410 2.361 0.388 1.00 98.50 73 GLU A CA 1
ATOM 597 C C . GLU A 1 73 ? -6.895 3.739 0.832 1.00 98.50 73 GLU A C 1
ATOM 599 O O . GLU A 1 73 ? -7.123 4.734 0.151 1.00 98.50 73 GLU A O 1
ATOM 604 N N . ILE A 1 74 ? -6.136 3.802 1.935 1.00 98.50 74 ILE A N 1
ATOM 605 C CA . ILE A 1 74 ? -5.511 5.054 2.392 1.00 98.50 74 ILE A CA 1
ATOM 606 C C . ILE A 1 74 ? -4.497 5.557 1.355 1.00 98.50 74 ILE A C 1
ATOM 608 O O . ILE A 1 74 ? -4.486 6.745 1.055 1.00 98.50 74 ILE A O 1
ATOM 612 N N . ALA A 1 75 ? -3.670 4.671 0.795 1.00 98.44 75 ALA A N 1
ATOM 613 C CA . ALA A 1 75 ? -2.671 5.005 -0.221 1.00 98.44 75 ALA A CA 1
ATOM 614 C C . ALA A 1 75 ? -3.267 5.491 -1.553 1.00 98.44 75 ALA A C 1
ATOM 616 O O . ALA A 1 75 ? -2.545 6.089 -2.340 1.00 98.44 75 ALA A O 1
ATOM 617 N N . GLY A 1 76 ? -4.544 5.214 -1.825 1.00 97.81 76 GLY A N 1
ATOM 618 C CA . GLY A 1 76 ? -5.239 5.685 -3.025 1.00 97.81 76 GLY A CA 1
ATOM 619 C C . GLY A 1 76 ? -5.814 7.100 -2.904 1.00 97.81 76 GLY A C 1
ATOM 620 O O . GLY A 1 76 ? -6.409 7.602 -3.857 1.00 97.81 76 GLY A O 1
ATOM 621 N N . VAL A 1 77 ? -5.692 7.751 -1.743 1.00 97.25 77 VAL A N 1
ATOM 622 C CA . VAL A 1 77 ? -6.251 9.090 -1.527 1.00 97.25 77 VAL A CA 1
ATOM 623 C C . VAL A 1 77 ? -5.362 10.160 -2.172 1.00 97.25 77 VAL A C 1
ATOM 625 O O . VAL A 1 77 ? -4.307 10.515 -1.660 1.00 97.25 77 VAL A O 1
ATOM 628 N N . SER A 1 78 ? -5.844 10.768 -3.255 1.00 94.75 78 SER A N 1
ATOM 629 C CA . SER A 1 78 ? -5.154 11.848 -3.976 1.00 94.75 78 SER A CA 1
ATOM 630 C C . SER A 1 78 ? -5.389 13.232 -3.343 1.00 94.75 78 SER A C 1
ATOM 632 O O . SER A 1 78 ? -6.253 13.992 -3.795 1.00 94.75 78 SER A O 1
ATOM 634 N N . VAL A 1 79 ? -4.621 13.602 -2.313 1.00 94.94 79 VAL A N 1
ATOM 635 C CA . VAL A 1 79 ? -4.672 14.943 -1.689 1.00 94.94 79 VAL A CA 1
ATOM 636 C C . VAL A 1 79 ? -3.281 15.454 -1.298 1.00 94.94 79 VAL A C 1
ATOM 638 O O . VAL A 1 79 ? -2.439 14.689 -0.841 1.00 94.94 79 VAL A O 1
ATOM 641 N N . SER A 1 80 ? -3.030 16.759 -1.429 1.00 94.12 80 SER A N 1
ATOM 642 C CA . SER A 1 80 ? -1.714 17.358 -1.136 1.00 94.12 80 SER A CA 1
ATOM 643 C C . SER A 1 80 ? -1.538 17.810 0.317 1.00 94.12 80 SER A C 1
ATOM 645 O O . SER A 1 80 ? -0.423 18.045 0.769 1.00 94.12 80 SER A O 1
ATOM 647 N N . GLN A 1 81 ? -2.621 17.927 1.090 1.00 96.56 81 GLN A N 1
ATOM 648 C CA . GLN A 1 81 ? -2.577 18.431 2.469 1.00 96.56 81 GLN A CA 1
ATOM 649 C C . GLN A 1 81 ? -1.873 17.474 3.445 1.00 96.56 81 GLN A C 1
ATOM 651 O O . GLN A 1 81 ? -1.463 17.904 4.521 1.00 96.56 81 GLN A O 1
ATOM 656 N N . TYR A 1 82 ? -1.738 16.196 3.079 1.00 97.31 82 TYR A N 1
ATOM 657 C CA . TYR A 1 82 ? -1.264 15.127 3.962 1.00 97.31 82 TYR A CA 1
ATOM 658 C C . TYR A 1 82 ? -0.008 14.412 3.430 1.00 97.31 82 TYR A C 1
ATOM 660 O O . TYR A 1 82 ? 0.211 13.233 3.706 1.00 97.31 82 TYR A O 1
ATOM 668 N N . GLU A 1 83 ? 0.839 15.113 2.665 1.00 97.19 83 GLU A N 1
ATOM 669 C CA . GLU A 1 83 ? 2.079 14.555 2.095 1.00 97.19 83 GLU A CA 1
ATOM 670 C C . GLU A 1 83 ? 2.966 13.853 3.142 1.00 97.19 83 GLU A C 1
ATOM 672 O O . GLU A 1 83 ? 3.425 12.732 2.919 1.00 97.19 83 GLU A O 1
ATOM 677 N N . GLU A 1 84 ? 3.178 14.455 4.316 1.00 97.75 84 GLU A N 1
ATOM 678 C CA . GLU A 1 84 ? 3.998 13.844 5.378 1.00 97.75 84 GLU A CA 1
ATOM 679 C C . GLU A 1 84 ? 3.385 12.54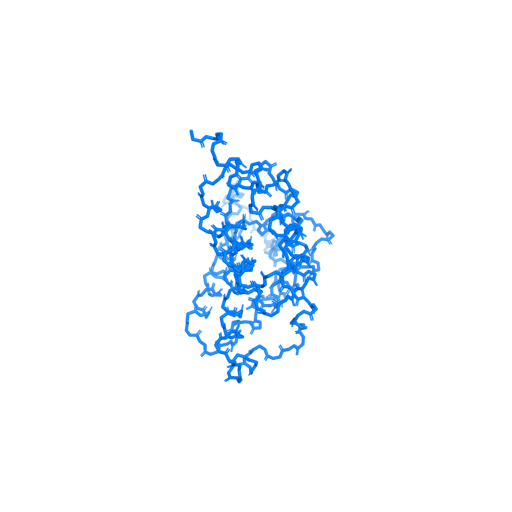5 5.926 1.00 97.75 84 GLU A C 1
ATOM 681 O O . GLU A 1 84 ? 4.099 11.606 6.295 1.00 97.75 84 GLU A O 1
ATOM 686 N N . GLN A 1 85 ? 2.056 12.446 5.954 1.00 98.44 85 GLN A N 1
ATOM 687 C CA . GLN A 1 85 ? 1.362 11.236 6.375 1.00 98.44 85 GLN A CA 1
ATOM 688 C C . GLN A 1 85 ? 1.473 10.126 5.330 1.00 98.44 85 GLN A C 1
ATOM 690 O O . GLN A 1 85 ? 1.641 8.972 5.719 1.00 98.44 85 GLN A O 1
ATOM 695 N N . PHE A 1 86 ? 1.466 10.444 4.032 1.00 98.50 86 PHE A N 1
ATOM 696 C CA . PHE A 1 86 ? 1.746 9.461 2.978 1.00 98.50 86 PHE A CA 1
ATOM 697 C C . PHE A 1 86 ? 3.192 8.964 3.026 1.00 98.50 86 PHE A C 1
ATOM 699 O O . PHE A 1 86 ? 3.443 7.763 2.921 1.00 98.50 86 PHE A O 1
ATOM 706 N N . VAL A 1 87 ? 4.150 9.860 3.276 1.00 98.38 87 VAL A N 1
ATOM 707 C CA . VAL A 1 87 ? 5.552 9.479 3.506 1.00 98.38 87 VAL A CA 1
ATOM 708 C C . VAL A 1 87 ? 5.671 8.546 4.713 1.00 98.38 87 VAL A C 1
ATOM 710 O O . VAL A 1 87 ? 6.369 7.529 4.651 1.00 98.38 87 VAL A O 1
ATOM 713 N N . THR A 1 88 ? 4.959 8.854 5.799 1.00 98.38 88 THR A N 1
ATOM 714 C CA . THR A 1 88 ? 4.912 8.014 7.001 1.00 98.38 88 THR A CA 1
ATOM 715 C C . THR A 1 88 ? 4.292 6.651 6.697 1.00 98.38 88 THR A C 1
ATOM 717 O O . THR A 1 88 ? 4.886 5.627 7.029 1.00 98.38 88 THR A O 1
ATOM 720 N N . LEU A 1 89 ? 3.140 6.619 6.021 1.00 98.69 89 LEU A N 1
ATOM 721 C CA . LEU A 1 89 ? 2.458 5.397 5.591 1.00 98.69 89 LEU A CA 1
ATOM 722 C C . LEU A 1 89 ? 3.412 4.472 4.832 1.00 98.69 89 LEU A C 1
ATOM 724 O O . LEU A 1 89 ? 3.563 3.308 5.205 1.00 98.69 89 LEU A O 1
ATOM 728 N N . PHE A 1 90 ? 4.092 4.998 3.814 1.00 98.81 90 PHE A N 1
ATOM 729 C CA . PHE A 1 90 ? 5.027 4.230 2.997 1.00 98.81 90 PHE A CA 1
ATOM 730 C C . PHE A 1 90 ? 6.216 3.719 3.802 1.00 98.81 90 PHE A C 1
ATOM 732 O O . PHE A 1 90 ? 6.503 2.524 3.796 1.00 98.81 90 PHE A O 1
ATOM 739 N N . THR A 1 91 ? 6.872 4.606 4.552 1.00 98.50 91 THR A N 1
ATOM 740 C CA . THR A 1 91 ? 8.084 4.271 5.310 1.00 98.50 91 THR A CA 1
ATOM 741 C C . THR A 1 91 ? 7.810 3.194 6.358 1.00 98.50 91 THR A C 1
ATOM 743 O O . THR A 1 91 ? 8.562 2.224 6.473 1.00 98.50 91 THR A O 1
ATOM 746 N N . LEU A 1 92 ? 6.714 3.331 7.111 1.00 98.56 92 LEU A N 1
ATOM 747 C CA . LEU A 1 92 ? 6.347 2.364 8.141 1.00 98.56 92 LEU A CA 1
ATOM 748 C C . LEU A 1 92 ? 5.935 1.019 7.535 1.00 98.56 92 LEU A C 1
ATOM 750 O O . LEU A 1 92 ? 6.356 -0.027 8.032 1.00 98.56 92 LEU A O 1
ATOM 754 N N . THR A 1 93 ? 5.154 1.040 6.451 1.00 98.75 93 THR A N 1
ATOM 755 C CA . THR A 1 93 ? 4.706 -0.186 5.775 1.00 98.75 93 THR A CA 1
ATOM 756 C C . THR A 1 93 ? 5.894 -0.945 5.192 1.00 98.75 93 THR A C 1
ATOM 758 O O . THR A 1 93 ? 6.049 -2.129 5.473 1.00 98.75 93 THR A O 1
ATOM 761 N N . MET A 1 94 ? 6.801 -0.265 4.484 1.00 98.56 94 MET A N 1
ATOM 762 C CA . MET A 1 94 ? 8.023 -0.870 3.941 1.00 98.56 94 MET A CA 1
ATOM 763 C C . MET A 1 94 ? 8.921 -1.462 5.034 1.00 98.56 94 MET A C 1
ATOM 765 O O . MET A 1 94 ? 9.473 -2.548 4.864 1.00 98.56 94 MET A O 1
ATOM 769 N N . CYS A 1 95 ? 9.021 -0.804 6.192 1.00 98.00 95 CYS A N 1
ATOM 770 C CA . CYS A 1 95 ? 9.761 -1.333 7.338 1.00 98.00 95 CYS A CA 1
ATOM 771 C C . CYS A 1 95 ? 9.184 -2.665 7.856 1.00 98.00 95 CYS A C 1
ATOM 773 O O . CYS A 1 95 ? 9.946 -3.593 8.138 1.00 98.00 95 CYS A O 1
ATOM 775 N N . GLN A 1 96 ? 7.855 -2.789 7.958 1.00 97.94 96 GLN A N 1
ATOM 776 C CA . GLN A 1 96 ? 7.212 -4.052 8.345 1.00 97.94 96 GLN A CA 1
ATOM 777 C C . GLN A 1 96 ? 7.322 -5.112 7.240 1.00 97.94 96 GLN A C 1
ATOM 779 O O . GLN A 1 96 ? 7.627 -6.267 7.534 1.00 97.94 96 GLN A O 1
ATOM 784 N N . LEU A 1 97 ? 7.153 -4.728 5.970 1.00 97.06 97 LEU A N 1
ATOM 785 C CA . LEU A 1 97 ? 7.254 -5.648 4.833 1.00 97.06 97 LEU A CA 1
ATOM 786 C C . LEU A 1 97 ? 8.616 -6.341 4.771 1.00 97.06 97 LEU A C 1
ATOM 788 O O . LEU A 1 97 ? 8.657 -7.554 4.598 1.00 97.06 97 LEU A O 1
ATOM 792 N N . LYS A 1 98 ? 9.716 -5.622 5.022 1.00 96.19 98 LYS A N 1
ATOM 793 C CA . LYS A 1 98 ? 11.063 -6.220 5.058 1.00 96.19 98 LYS A CA 1
ATOM 794 C C . LYS A 1 98 ? 11.241 -7.295 6.123 1.00 96.19 98 LYS A C 1
ATOM 796 O O . LYS A 1 98 ? 12.020 -8.222 5.925 1.00 96.19 98 LYS A O 1
ATOM 801 N N . GLN A 1 99 ? 10.526 -7.180 7.238 1.00 95.12 99 GLN A N 1
ATOM 802 C CA . GLN A 1 99 ? 10.552 -8.184 8.301 1.00 95.12 99 GLN A CA 1
ATOM 803 C C . GLN A 1 99 ? 9.691 -9.397 7.937 1.00 95.12 99 GLN A C 1
ATOM 805 O O . GLN A 1 99 ? 10.071 -10.530 8.213 1.00 95.12 99 GLN A O 1
ATOM 810 N N . MET A 1 100 ? 8.537 -9.156 7.314 1.00 95.19 100 MET A N 1
ATOM 811 C CA . MET A 1 100 ? 7.571 -10.197 6.958 1.00 95.19 100 MET A CA 1
ATOM 812 C C . MET A 1 100 ? 7.966 -10.986 5.706 1.00 95.19 100 MET A C 1
ATOM 814 O O . MET A 1 100 ? 7.649 -12.168 5.600 1.00 95.19 100 MET A O 1
ATOM 818 N N . LEU A 1 101 ? 8.616 -10.326 4.750 1.00 95.50 101 LEU A N 1
ATOM 819 C CA . LEU A 1 101 ? 8.965 -10.863 3.443 1.00 95.50 101 LEU A CA 1
ATOM 820 C C . LEU A 1 101 ? 10.345 -10.334 3.029 1.00 95.50 101 LEU A C 1
ATOM 822 O O . LEU A 1 101 ? 10.427 -9.345 2.304 1.00 95.50 101 LEU A O 1
ATOM 826 N N . PRO A 1 102 ? 11.447 -10.945 3.488 1.00 96.44 102 PRO A N 1
ATOM 827 C CA . PRO A 1 102 ? 12.798 -10.510 3.136 1.00 96.44 102 PRO A CA 1
ATOM 828 C C . PRO A 1 102 ? 13.011 -10.409 1.615 1.00 96.44 102 PRO A C 1
ATOM 830 O O . PRO A 1 102 ? 12.530 -11.260 0.868 1.00 96.44 102 PRO A O 1
ATOM 833 N N . LEU A 1 103 ? 13.767 -9.409 1.147 1.00 94.25 103 LEU A N 1
ATOM 834 C CA . LEU A 1 103 ? 13.983 -9.129 -0.289 1.00 94.25 103 LEU A CA 1
ATOM 835 C C . LEU A 1 103 ? 14.726 -10.237 -1.061 1.00 94.25 103 LEU A C 1
ATOM 837 O O . LEU A 1 103 ? 14.766 -10.212 -2.283 1.00 94.25 103 LEU A O 1
ATOM 841 N N . ASN A 1 104 ? 15.325 -11.208 -0.374 1.00 94.94 104 ASN A N 1
ATOM 842 C CA . ASN A 1 104 ? 15.931 -12.395 -0.984 1.00 94.94 104 ASN A CA 1
ATOM 843 C C . ASN A 1 104 ? 14.949 -13.575 -1.120 1.00 94.94 104 ASN A C 1
ATOM 845 O O . ASN A 1 104 ? 15.342 -14.652 -1.570 1.00 94.94 104 ASN A O 1
ATOM 849 N N . THR A 1 105 ? 13.691 -13.404 -0.707 1.00 95.75 105 THR A N 1
ATOM 850 C CA . THR A 1 105 ? 12.656 -14.434 -0.827 1.00 95.75 105 THR A CA 1
ATOM 851 C C . THR A 1 105 ? 12.281 -14.629 -2.291 1.00 95.75 105 THR A C 1
ATOM 853 O O . THR A 1 105 ? 11.957 -13.674 -2.993 1.00 95.75 105 THR A O 1
ATOM 856 N N . ASN A 1 106 ? 12.243 -15.881 -2.749 1.00 97.19 106 ASN A N 1
ATOM 857 C CA . ASN A 1 106 ? 11.680 -16.205 -4.055 1.00 97.19 106 ASN A CA 1
ATOM 858 C C . ASN A 1 106 ? 10.143 -16.153 -3.978 1.00 97.19 106 ASN A C 1
ATOM 860 O O . ASN A 1 106 ? 9.503 -17.137 -3.604 1.00 97.19 106 ASN A O 1
ATOM 864 N N . ILE A 1 107 ? 9.560 -14.992 -4.299 1.00 97.88 107 ILE A N 1
ATOM 865 C CA . ILE A 1 107 ? 8.113 -14.752 -4.181 1.00 97.88 107 ILE A CA 1
ATOM 866 C C . ILE A 1 107 ? 7.308 -15.671 -5.107 1.00 97.88 107 ILE A C 1
ATOM 868 O O . ILE A 1 107 ? 6.281 -16.188 -4.677 1.00 97.88 107 ILE A O 1
ATOM 872 N N . ARG A 1 108 ? 7.788 -15.958 -6.325 1.00 97.88 108 ARG A N 1
ATOM 873 C CA . ARG A 1 108 ? 7.143 -16.916 -7.239 1.00 97.88 108 ARG A CA 1
ATOM 874 C C . ARG A 1 108 ? 6.952 -18.282 -6.578 1.00 97.88 108 ARG A C 1
ATOM 876 O O . ARG A 1 108 ? 5.847 -18.818 -6.576 1.00 97.88 108 ARG A O 1
ATOM 883 N N . LEU A 1 109 ? 8.012 -18.836 -5.983 1.00 97.75 109 LEU A N 1
ATOM 884 C CA . LEU A 1 109 ? 7.933 -20.125 -5.288 1.00 97.75 109 LEU A CA 1
ATOM 885 C C . LEU A 1 109 ? 7.119 -20.042 -3.993 1.00 97.75 109 LEU A C 1
ATOM 887 O O . LEU A 1 109 ? 6.395 -20.986 -3.681 1.00 97.75 109 LEU A O 1
ATOM 891 N N . ALA A 1 110 ? 7.222 -18.942 -3.242 1.00 97.06 110 ALA A N 1
ATOM 892 C CA . ALA A 1 110 ? 6.421 -18.733 -2.037 1.00 97.06 110 ALA A CA 1
ATOM 893 C C . ALA A 1 110 ? 4.919 -18.675 -2.360 1.00 97.06 110 ALA A C 1
ATOM 895 O O . ALA A 1 110 ? 4.117 -19.228 -1.619 1.00 97.06 110 ALA A O 1
ATOM 896 N N . TYR A 1 111 ? 4.546 -18.068 -3.489 1.00 98.06 111 TYR A N 1
ATOM 897 C CA . TYR A 1 111 ? 3.171 -18.025 -3.976 1.00 98.06 111 TYR A CA 1
ATOM 898 C C . TYR A 1 111 ? 2.686 -19.406 -4.435 1.00 98.06 111 TYR A C 1
ATOM 900 O O . TYR A 1 111 ? 1.634 -19.869 -3.996 1.00 98.06 111 TYR A O 1
ATOM 908 N N . ALA A 1 112 ? 3.475 -20.093 -5.271 1.00 97.69 112 ALA A N 1
ATOM 909 C CA . ALA A 1 112 ? 3.116 -21.399 -5.828 1.00 97.69 112 ALA A CA 1
ATOM 910 C C . ALA A 1 112 ? 2.926 -22.486 -4.755 1.00 97.69 112 ALA A C 1
ATOM 912 O O . ALA A 1 112 ? 2.092 -23.372 -4.914 1.00 97.69 112 ALA A O 1
ATOM 913 N N . ASN A 1 113 ? 3.690 -22.411 -3.660 1.00 97.25 113 ASN A N 1
ATOM 914 C CA . ASN A 1 113 ? 3.592 -23.343 -2.532 1.00 97.25 113 ASN A CA 1
ATOM 915 C C . ASN A 1 113 ? 2.749 -22.802 -1.364 1.00 97.25 113 ASN A C 1
ATOM 917 O O . ASN A 1 113 ? 2.550 -23.509 -0.374 1.00 97.25 113 ASN A O 1
ATOM 921 N N . GLY A 1 114 ? 2.316 -21.544 -1.448 1.00 95.75 114 GLY A N 1
ATOM 922 C CA . GLY A 1 114 ? 1.581 -20.858 -0.397 1.00 95.75 114 GLY A CA 1
ATOM 923 C C . GLY A 1 114 ? 0.119 -21.280 -0.348 1.00 95.75 114 GLY A C 1
ATOM 924 O O . GLY A 1 114 ? -0.448 -21.773 -1.322 1.00 95.75 114 GLY A O 1
ATOM 925 N N . LYS A 1 115 ? -0.507 -21.067 0.805 1.00 96.44 115 LYS A N 1
ATOM 926 C CA . LYS A 1 115 ? -1.958 -21.229 0.979 1.00 96.44 115 LYS A CA 1
ATOM 927 C C . LYS A 1 115 ? -2.705 -19.974 0.530 1.00 96.44 115 LYS A C 1
ATOM 929 O O . LYS A 1 115 ? -2.096 -18.916 0.366 1.00 96.44 115 LYS A O 1
ATOM 934 N N . ASP A 1 116 ? -4.032 -20.059 0.454 1.00 96.69 116 ASP A N 1
ATOM 935 C CA . ASP A 1 116 ? -4.919 -18.949 0.079 1.00 96.69 116 ASP A CA 1
ATOM 936 C C . ASP A 1 116 ? -4.569 -17.631 0.795 1.00 96.69 116 ASP A C 1
ATOM 938 O O . ASP A 1 116 ? -4.463 -16.585 0.163 1.00 96.69 116 ASP A O 1
ATOM 942 N N . ASP A 1 117 ? -4.312 -17.654 2.107 1.00 95.94 117 ASP A N 1
ATOM 943 C CA . ASP A 1 117 ? -3.968 -16.448 2.877 1.00 95.94 117 ASP A CA 1
ATOM 944 C C . ASP A 1 117 ? -2.611 -15.825 2.514 1.00 95.94 117 ASP A C 1
ATOM 946 O O . ASP A 1 117 ? -2.401 -14.626 2.721 1.00 95.94 117 ASP A O 1
ATOM 950 N N . GLU A 1 118 ? -1.656 -16.624 2.043 1.00 97.06 118 GLU A N 1
ATOM 951 C CA . GLU A 1 118 ? -0.338 -16.168 1.588 1.00 97.06 118 GLU A CA 1
ATOM 952 C C . GLU A 1 118 ? -0.425 -15.631 0.165 1.00 97.06 118 GLU A C 1
ATOM 954 O O . GLU A 1 118 ? 0.078 -14.542 -0.106 1.00 97.06 118 GLU A O 1
ATOM 959 N N . GLN A 1 119 ? -1.148 -16.328 -0.708 1.00 98.25 119 GLN A N 1
ATOM 960 C CA . GLN A 1 119 ? -1.420 -15.879 -2.070 1.00 98.25 119 GLN A CA 1
ATOM 961 C C . GLN A 1 119 ? -2.189 -14.552 -2.078 1.00 98.25 119 GLN A C 1
ATOM 963 O O . GLN A 1 119 ? -1.771 -13.591 -2.729 1.00 98.25 119 GLN A O 1
ATOM 968 N N . ASN A 1 120 ? -3.242 -14.450 -1.262 1.00 98.38 120 ASN A N 1
ATOM 969 C CA . ASN A 1 120 ? -3.991 -13.211 -1.055 1.00 98.38 120 ASN A CA 1
ATOM 970 C C . ASN A 1 120 ? -3.095 -12.085 -0.528 1.00 98.38 120 ASN A C 1
ATOM 972 O O . ASN A 1 120 ? -3.257 -10.934 -0.929 1.00 98.38 120 ASN A O 1
ATOM 976 N N . PHE A 1 121 ? -2.137 -12.393 0.350 1.00 98.44 121 PHE A N 1
ATOM 977 C CA . PHE A 1 121 ? -1.217 -11.384 0.869 1.00 98.44 121 PHE A CA 1
ATOM 978 C C . PHE A 1 121 ? -0.300 -10.833 -0.224 1.00 98.44 121 PHE A C 1
ATOM 980 O O . PHE A 1 121 ? -0.149 -9.618 -0.317 1.00 98.44 121 PHE A O 1
ATOM 987 N N . ILE A 1 122 ? 0.253 -11.692 -1.087 1.00 98.56 122 ILE A N 1
ATOM 988 C CA . ILE A 1 122 ? 1.073 -11.259 -2.228 1.00 98.56 122 ILE A CA 1
ATOM 989 C C . ILE A 1 122 ? 0.252 -10.419 -3.217 1.00 98.56 122 ILE A C 1
ATOM 991 O O . ILE A 1 122 ? 0.727 -9.383 -3.683 1.00 98.56 122 ILE A O 1
ATOM 995 N N . GLN A 1 123 ? -1.003 -10.791 -3.478 1.00 98.69 123 GLN A N 1
ATOM 996 C CA . GLN A 1 123 ? -1.893 -9.972 -4.301 1.00 98.69 123 GLN A CA 1
ATOM 997 C C . GLN A 1 123 ? -2.163 -8.602 -3.654 1.00 98.69 123 GLN A C 1
ATOM 999 O O . GLN A 1 123 ? -2.002 -7.574 -4.309 1.00 98.69 123 GLN A O 1
ATOM 1004 N N . ASN A 1 124 ? -2.499 -8.555 -2.361 1.00 98.75 124 ASN A N 1
ATOM 1005 C CA . ASN A 1 124 ? -2.717 -7.294 -1.641 1.00 98.75 124 ASN A CA 1
ATOM 1006 C C . ASN A 1 124 ? -1.445 -6.428 -1.593 1.00 98.75 124 ASN A C 1
ATOM 1008 O O . ASN A 1 124 ? -1.538 -5.206 -1.666 1.00 98.75 124 ASN A O 1
ATOM 1012 N N . LEU A 1 125 ? -0.260 -7.042 -1.526 1.00 98.69 125 LEU A N 1
ATOM 1013 C CA . LEU A 1 125 ? 1.026 -6.350 -1.636 1.00 98.69 125 LEU A CA 1
ATOM 1014 C C . LEU A 1 125 ? 1.205 -5.701 -3.010 1.00 98.69 125 LEU A C 1
ATOM 1016 O O . LEU A 1 125 ? 1.582 -4.532 -3.076 1.00 98.69 125 LEU A O 1
ATOM 1020 N N . SER A 1 126 ? 0.899 -6.426 -4.091 1.00 98.75 126 SER A N 1
ATOM 1021 C CA . SER A 1 126 ? 0.963 -5.875 -5.451 1.00 98.75 126 SER A CA 1
ATOM 1022 C C . SER A 1 126 ? 0.027 -4.674 -5.622 1.00 98.75 126 SER A C 1
ATOM 1024 O O . SER A 1 126 ? 0.437 -3.654 -6.173 1.00 98.75 126 SER A O 1
ATOM 1026 N N . LEU A 1 127 ? -1.190 -4.755 -5.068 1.00 98.88 127 LEU A N 1
ATOM 1027 C CA . LEU A 1 127 ? -2.165 -3.663 -5.078 1.00 98.88 127 LEU A 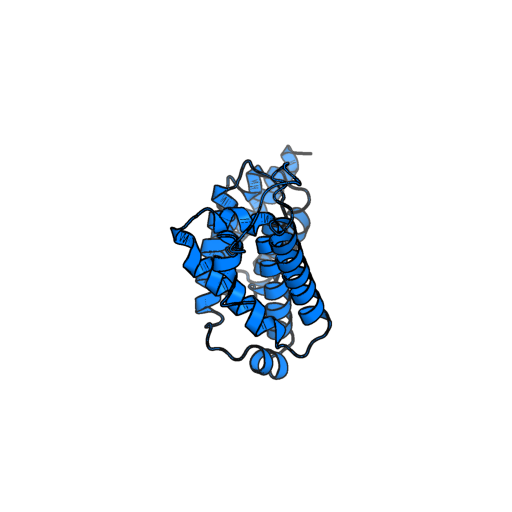CA 1
ATOM 1028 C C . LEU A 1 127 ? -1.658 -2.458 -4.286 1.00 98.88 127 LEU A C 1
ATOM 1030 O O . LEU A 1 127 ? -1.671 -1.349 -4.806 1.00 98.88 127 LEU A O 1
ATOM 1034 N N . PHE A 1 128 ? -1.167 -2.668 -3.062 1.00 98.88 128 PHE A N 1
ATOM 1035 C CA . PHE A 1 128 ? -0.627 -1.592 -2.231 1.00 98.88 128 PHE A CA 1
ATOM 1036 C C . PHE A 1 128 ? 0.511 -0.843 -2.934 1.00 98.88 128 PHE A C 1
ATOM 1038 O O . PHE A 1 128 ? 0.467 0.383 -3.041 1.00 98.88 128 PHE A O 1
ATOM 1045 N N . LEU A 1 129 ? 1.523 -1.572 -3.421 1.00 98.81 129 LEU A N 1
ATOM 1046 C CA . LEU A 1 129 ? 2.693 -0.970 -4.060 1.00 98.81 129 LEU A CA 1
ATOM 1047 C C . LEU A 1 129 ? 2.320 -0.272 -5.370 1.00 98.81 129 LEU A C 1
ATOM 1049 O O . LEU A 1 129 ? 2.747 0.860 -5.584 1.00 98.81 129 LEU A O 1
ATOM 1053 N N . CYS A 1 130 ? 1.498 -0.901 -6.215 1.00 98.81 130 CYS A N 1
ATOM 1054 C CA . CYS A 1 130 ? 1.016 -0.295 -7.456 1.00 98.81 130 CYS A CA 1
ATOM 1055 C C . CYS A 1 130 ? 0.249 1.005 -7.174 1.00 98.81 130 CYS A C 1
ATOM 1057 O O . CYS A 1 130 ? 0.595 2.051 -7.722 1.00 98.81 130 CYS A O 1
ATOM 1059 N N . THR A 1 131 ? -0.730 0.972 -6.265 1.00 98.81 131 THR A N 1
ATOM 1060 C CA . THR A 1 131 ? -1.531 2.146 -5.891 1.00 98.81 131 THR A CA 1
ATOM 1061 C C . THR A 1 131 ? -0.655 3.266 -5.338 1.00 98.81 131 THR A C 1
ATOM 1063 O O . THR A 1 131 ? -0.675 4.376 -5.869 1.00 98.81 131 THR A O 1
ATOM 1066 N N . PHE A 1 132 ? 0.170 2.978 -4.325 1.00 98.81 132 PHE A N 1
ATOM 1067 C CA . PHE A 1 132 ? 0.989 4.004 -3.683 1.00 98.81 132 PHE A CA 1
ATOM 1068 C C . PHE A 1 132 ? 2.005 4.616 -4.654 1.00 98.81 132 PHE A C 1
ATOM 1070 O O . PHE A 1 132 ? 2.164 5.834 -4.698 1.00 98.81 132 PHE A O 1
ATOM 1077 N N . LEU A 1 133 ? 2.716 3.796 -5.434 1.00 98.56 133 LEU A N 1
ATOM 1078 C CA . LEU A 1 133 ? 3.761 4.299 -6.326 1.00 98.56 133 LEU A CA 1
ATOM 1079 C C . LEU A 1 133 ? 3.185 5.103 -7.498 1.00 98.56 133 LEU A C 1
ATOM 1081 O O . LEU A 1 133 ? 3.834 6.050 -7.938 1.00 98.56 133 LEU A O 1
ATOM 1085 N N . LYS A 1 134 ? 1.982 4.773 -7.987 1.00 98.31 134 LYS A N 1
ATOM 1086 C CA . LYS A 1 134 ? 1.296 5.579 -9.009 1.00 98.31 134 LYS A CA 1
ATOM 1087 C C . LYS A 1 134 ? 0.854 6.936 -8.467 1.00 98.31 134 LYS A C 1
ATOM 1089 O O . LYS A 1 134 ? 1.073 7.947 -9.123 1.00 98.31 134 LYS A O 1
ATOM 1094 N N . GLU A 1 135 ? 0.247 6.956 -7.284 1.00 98.19 135 GLU A N 1
ATOM 1095 C CA . GLU A 1 135 ? -0.359 8.175 -6.735 1.00 98.19 135 GLU A CA 1
ATOM 1096 C C . GLU A 1 135 ? 0.674 9.096 -6.066 1.00 98.19 135 GLU A C 1
ATOM 1098 O O . GLU A 1 135 ? 0.636 10.320 -6.185 1.00 98.19 135 GLU A O 1
ATOM 1103 N N . HIS A 1 136 ? 1.657 8.505 -5.385 1.00 98.19 136 HIS A N 1
ATOM 1104 C CA . HIS A 1 136 ? 2.592 9.218 -4.516 1.00 98.19 136 HIS A CA 1
ATOM 1105 C C . HIS A 1 136 ? 4.068 8.928 -4.830 1.00 98.19 136 HIS A C 1
ATOM 1107 O O . HIS A 1 136 ? 4.949 9.379 -4.098 1.00 98.19 136 HIS A O 1
ATOM 1113 N N . GLY A 1 137 ? 4.393 8.228 -5.923 1.00 96.81 137 GLY A N 1
ATOM 1114 C CA . GLY A 1 137 ? 5.782 7.894 -6.272 1.00 96.81 137 GLY A CA 1
ATOM 1115 C C . GLY A 1 137 ? 6.694 9.121 -6.372 1.00 96.81 137 GLY A C 1
ATOM 1116 O O . GLY A 1 137 ? 7.767 9.152 -5.769 1.00 96.81 137 GLY A O 1
ATOM 1117 N N . GLN A 1 138 ? 6.229 10.190 -7.028 1.00 94.88 138 GLN A N 1
ATOM 1118 C CA . GLN A 1 138 ? 6.988 11.443 -7.154 1.00 94.88 138 GLN A CA 1
ATOM 1119 C C . GLN A 1 138 ? 7.278 12.118 -5.802 1.00 94.88 138 GLN A C 1
ATOM 1121 O O . GLN A 1 138 ? 8.289 12.809 -5.659 1.00 94.88 138 GLN A O 1
ATOM 1126 N N . LEU A 1 139 ? 6.406 11.941 -4.803 1.00 96.75 139 LEU A N 1
ATOM 1127 C CA . LEU A 1 139 ? 6.621 12.468 -3.453 1.00 96.75 139 LEU A CA 1
ATOM 1128 C C . LEU A 1 139 ? 7.827 11.792 -2.786 1.00 96.75 139 LEU A C 1
ATOM 1130 O O . LEU A 1 139 ? 8.606 12.460 -2.104 1.00 96.75 139 LEU A O 1
ATOM 1134 N N . ILE A 1 140 ? 8.005 10.489 -3.019 1.00 97.56 140 ILE A N 1
ATOM 1135 C CA . ILE A 1 140 ? 9.146 9.722 -2.510 1.00 97.56 140 ILE A CA 1
ATOM 1136 C C . ILE A 1 140 ? 10.415 10.033 -3.309 1.00 97.56 140 ILE A C 1
ATOM 1138 O O . ILE A 1 140 ? 11.463 10.260 -2.709 1.00 97.56 140 ILE A O 1
ATOM 1142 N N . GLU A 1 141 ? 10.329 10.123 -4.640 1.00 94.12 141 GLU A N 1
ATOM 1143 C CA . GLU A 1 141 ? 11.473 10.446 -5.511 1.00 94.12 141 GLU A CA 1
ATOM 1144 C C . GLU A 1 141 ? 12.174 11.757 -5.123 1.00 94.12 141 GLU A C 1
ATOM 1146 O O . GLU A 1 141 ? 13.404 11.840 -5.136 1.00 94.12 141 GLU A O 1
ATOM 1151 N N . LYS A 1 142 ? 11.400 12.786 -4.751 1.00 93.38 142 LYS A N 1
ATOM 1152 C CA . LYS A 1 142 ? 11.925 14.103 -4.350 1.00 93.38 142 LYS A CA 1
ATOM 1153 C C . LYS A 1 142 ? 12.703 14.065 -3.029 1.00 93.38 142 LYS A C 1
ATOM 1155 O O . LYS A 1 142 ? 13.435 15.007 -2.726 1.00 93.38 142 LYS A O 1
ATOM 1160 N N . ARG A 1 143 ? 12.562 13.002 -2.230 1.00 95.25 143 ARG A N 1
ATOM 1161 C CA . ARG A 1 143 ? 13.188 12.858 -0.909 1.00 95.25 143 ARG A CA 1
ATOM 1162 C C . ARG A 1 143 ? 14.383 11.917 -0.989 1.00 95.25 143 ARG A C 1
ATOM 1164 O O . ARG A 1 143 ? 14.248 10.700 -0.919 1.00 95.25 143 ARG A O 1
ATOM 1171 N N . LEU A 1 144 ? 15.582 12.493 -1.071 1.00 92.56 144 LEU A N 1
ATOM 1172 C CA . LEU A 1 144 ? 16.836 11.739 -1.225 1.00 92.56 144 LEU A CA 1
ATOM 1173 C C . LEU A 1 144 ? 17.049 10.666 -0.144 1.00 92.56 144 LEU A C 1
ATOM 1175 O O . LEU A 1 144 ? 17.571 9.596 -0.440 1.00 92.56 144 LEU A O 1
ATOM 1179 N N . ASN A 1 145 ? 16.605 10.921 1.090 1.00 95.25 145 ASN A N 1
ATOM 1180 C CA . ASN A 1 145 ? 16.703 9.981 2.209 1.00 95.25 145 ASN A CA 1
ATOM 1181 C C . ASN A 1 145 ? 15.774 8.758 2.085 1.00 95.25 145 ASN A C 1
ATOM 1183 O O . ASN A 1 145 ? 15.937 7.811 2.844 1.00 95.25 145 ASN A O 1
ATOM 1187 N N . LEU A 1 146 ? 14.805 8.772 1.164 1.00 96.69 146 LEU A N 1
ATOM 1188 C CA . LEU A 1 146 ? 13.889 7.655 0.907 1.00 96.69 146 LEU A CA 1
ATOM 1189 C C . LEU A 1 146 ? 14.225 6.897 -0.379 1.00 96.69 146 LEU A C 1
ATOM 1191 O O . LEU A 1 146 ? 13.520 5.951 -0.726 1.00 96.69 146 LEU A O 1
ATOM 1195 N N . ARG A 1 147 ? 15.301 7.281 -1.077 1.00 94.25 147 ARG A N 1
ATOM 1196 C CA . ARG A 1 147 ? 15.707 6.645 -2.334 1.00 94.25 147 ARG A CA 1
ATOM 1197 C C . ARG A 1 147 ? 15.940 5.147 -2.163 1.00 94.25 147 ARG A C 1
ATOM 1199 O O . ARG A 1 147 ? 15.477 4.381 -2.992 1.00 94.25 147 ARG A O 1
ATOM 1206 N N . GLU A 1 148 ? 16.610 4.724 -1.094 1.00 95.81 148 GLU A N 1
ATOM 1207 C CA . GLU A 1 148 ? 16.833 3.300 -0.813 1.00 95.81 148 GLU A CA 1
ATOM 1208 C C . GLU A 1 148 ? 15.504 2.551 -0.645 1.00 95.81 148 GLU A C 1
ATOM 1210 O O . GLU A 1 148 ? 15.255 1.583 -1.357 1.00 95.81 148 GLU A O 1
ATOM 1215 N N . THR A 1 149 ? 14.603 3.065 0.195 1.00 97.56 149 THR A N 1
ATOM 1216 C CA . THR A 1 149 ? 13.268 2.487 0.416 1.00 97.56 149 THR A CA 1
ATOM 1217 C C . THR A 1 149 ? 12.433 2.420 -0.867 1.00 97.56 149 THR A C 1
ATOM 1219 O O . THR A 1 149 ? 11.698 1.456 -1.080 1.00 97.56 149 THR A O 1
ATOM 1222 N N . LEU A 1 150 ? 12.549 3.419 -1.750 1.00 97.75 150 LEU A N 1
ATOM 1223 C CA . LEU A 1 150 ? 11.923 3.394 -3.073 1.00 97.75 150 LEU A CA 1
ATOM 1224 C C . LEU A 1 150 ? 12.473 2.244 -3.925 1.00 97.75 150 LEU A C 1
ATOM 1226 O O . LEU A 1 150 ? 11.692 1.494 -4.506 1.00 97.75 150 LEU A O 1
ATOM 1230 N N . MET A 1 151 ? 13.796 2.064 -3.970 1.00 96.75 151 MET A N 1
ATOM 1231 C CA . MET A 1 151 ? 14.407 0.956 -4.713 1.00 96.75 151 MET A CA 1
ATOM 1232 C C . MET A 1 151 ? 13.996 -0.407 -4.146 1.00 96.75 151 MET A C 1
ATOM 1234 O O . MET A 1 151 ? 13.759 -1.335 -4.912 1.00 96.75 151 MET A O 1
ATOM 1238 N N . GLU A 1 152 ? 13.853 -0.532 -2.826 1.00 97.81 152 GLU A N 1
ATOM 1239 C CA . GLU A 1 152 ? 13.334 -1.747 -2.189 1.00 97.81 152 GLU A CA 1
ATOM 1240 C C . GLU A 1 152 ? 11.885 -2.040 -2.616 1.00 97.81 152 GLU A C 1
ATOM 1242 O O . GLU A 1 152 ? 11.554 -3.183 -2.924 1.00 97.81 152 GLU A O 1
ATOM 1247 N N . ALA A 1 153 ? 11.023 -1.020 -2.693 1.00 98.56 153 ALA A N 1
ATOM 1248 C CA . ALA A 1 153 ? 9.644 -1.169 -3.165 1.00 98.56 153 ALA A CA 1
ATOM 1249 C C . ALA A 1 153 ? 9.576 -1.598 -4.640 1.00 98.56 153 ALA A C 1
ATOM 1251 O O . ALA A 1 153 ? 8.815 -2.499 -4.993 1.00 98.56 153 ALA A O 1
ATOM 1252 N N . LEU A 1 154 ? 10.410 -1.002 -5.494 1.00 98.25 154 LEU A N 1
ATOM 1253 C CA . LEU A 1 154 ? 10.547 -1.399 -6.897 1.00 98.25 154 LEU A CA 1
ATOM 1254 C C . LEU A 1 154 ? 11.079 -2.828 -7.036 1.00 98.25 154 LEU A C 1
ATOM 1256 O O . LEU A 1 154 ? 10.623 -3.578 -7.896 1.00 98.25 154 LEU A O 1
ATOM 1260 N N . HIS A 1 155 ? 12.006 -3.231 -6.167 1.00 98.00 155 HIS A N 1
ATOM 1261 C CA . HIS A 1 155 ? 12.508 -4.597 -6.142 1.00 98.00 155 HIS A CA 1
ATOM 1262 C C . HIS A 1 155 ? 11.406 -5.587 -5.739 1.00 98.00 155 HIS A C 1
ATOM 1264 O O . HIS A 1 155 ? 11.259 -6.613 -6.397 1.00 98.00 155 HIS A O 1
ATOM 1270 N N . TYR A 1 156 ? 10.558 -5.266 -4.753 1.00 98.62 156 TYR A N 1
ATOM 1271 C CA . TYR A 1 156 ? 9.358 -6.071 -4.495 1.00 98.62 156 TYR A CA 1
ATOM 1272 C C . TYR A 1 156 ? 8.450 -6.158 -5.722 1.00 98.62 156 TYR A C 1
ATOM 1274 O O . TYR A 1 156 ? 7.999 -7.253 -6.042 1.00 98.62 156 TYR A O 1
ATOM 1282 N N . MET A 1 157 ? 8.209 -5.051 -6.433 1.00 98.56 157 MET A N 1
ATOM 1283 C CA . MET A 1 157 ? 7.404 -5.079 -7.660 1.00 98.56 157 MET A CA 1
ATOM 1284 C C . MET A 1 157 ? 7.988 -6.029 -8.710 1.00 98.56 157 MET A C 1
ATOM 1286 O O . MET A 1 157 ? 7.227 -6.775 -9.321 1.00 98.56 157 MET A O 1
ATOM 1290 N N . LEU A 1 158 ? 9.314 -6.064 -8.887 1.00 98.12 158 LEU A N 1
ATOM 1291 C CA . LEU A 1 158 ? 9.975 -7.030 -9.773 1.00 98.12 158 LEU A CA 1
ATOM 1292 C C . LEU A 1 158 ? 9.751 -8.472 -9.299 1.00 98.12 158 LEU A C 1
ATOM 1294 O O . LEU A 1 158 ? 9.269 -9.300 -10.064 1.00 98.12 158 LEU A O 1
ATOM 1298 N N . LEU A 1 159 ? 10.022 -8.765 -8.025 1.00 98.31 159 LEU A N 1
ATOM 1299 C CA . LEU A 1 159 ? 9.862 -10.112 -7.466 1.00 98.31 159 LEU A CA 1
ATOM 1300 C C . LEU A 1 159 ? 8.412 -10.618 -7.550 1.00 98.31 159 LEU A C 1
ATOM 1302 O O . LEU A 1 159 ? 8.185 -11.800 -7.796 1.00 98.31 159 LEU A O 1
ATOM 1306 N N . VAL A 1 160 ? 7.432 -9.734 -7.342 1.00 98.25 160 VAL A N 1
ATOM 1307 C CA . VAL A 1 160 ? 6.003 -10.058 -7.461 1.00 98.25 160 VAL A CA 1
ATOM 1308 C C . VAL A 1 160 ? 5.584 -10.214 -8.930 1.00 98.25 160 VAL A C 1
ATOM 1310 O O . VAL A 1 160 ? 4.710 -11.026 -9.218 1.00 98.25 160 VAL A O 1
ATOM 1313 N N . SER A 1 161 ? 6.240 -9.522 -9.868 1.00 98.44 161 SER A N 1
ATOM 1314 C CA . SER A 1 161 ? 5.987 -9.673 -11.313 1.00 98.44 161 SER A CA 1
ATOM 1315 C C . SER A 1 161 ? 6.375 -11.060 -11.847 1.00 98.44 161 SER A C 1
ATOM 1317 O O . SER A 1 161 ? 5.852 -11.480 -12.873 1.00 98.44 161 SER A O 1
ATOM 1319 N N . GLU A 1 162 ? 7.255 -11.786 -11.152 1.00 98.00 162 GLU A N 1
ATOM 1320 C CA . GLU A 1 162 ? 7.645 -13.164 -11.495 1.00 98.00 162 GLU A CA 1
ATOM 1321 C C . GLU A 1 162 ? 6.610 -14.217 -11.062 1.00 98.00 162 GLU A C 1
ATOM 1323 O O . GLU A 1 162 ? 6.762 -15.404 -11.357 1.00 98.00 162 GLU A O 1
ATOM 1328 N N . VAL A 1 163 ? 5.571 -13.828 -10.316 1.00 98.44 163 VAL A N 1
ATOM 1329 C CA . VAL A 1 163 ? 4.506 -14.748 -9.906 1.00 98.44 163 VAL A CA 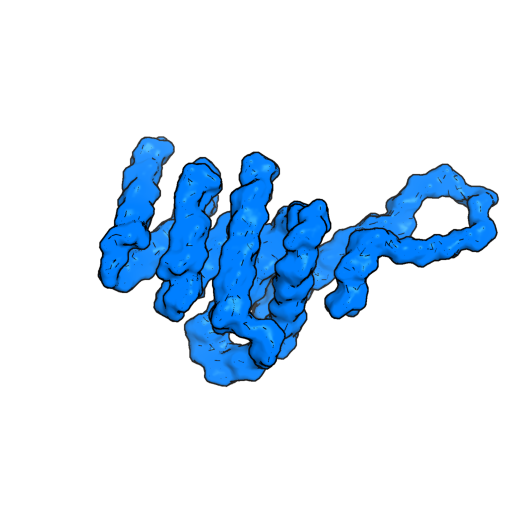1
ATOM 1330 C C . VAL A 1 163 ? 3.695 -15.168 -11.131 1.00 98.44 163 VAL A C 1
ATOM 1332 O O . VAL A 1 163 ? 3.169 -14.335 -11.863 1.00 98.44 163 VAL A O 1
ATOM 1335 N N . GLU A 1 164 ? 3.537 -16.478 -11.323 1.00 97.88 164 GLU A N 1
ATOM 1336 C CA . GLU A 1 164 ? 2.774 -17.066 -12.431 1.00 97.88 164 GLU A CA 1
ATOM 1337 C C . GLU A 1 164 ? 1.257 -17.036 -12.163 1.00 97.88 164 GLU A C 1
ATOM 1339 O O . GLU A 1 164 ? 0.577 -18.055 -12.235 1.00 97.88 164 GLU A O 1
ATOM 1344 N N . GLU A 1 165 ? 0.730 -15.851 -11.845 1.00 98.25 165 GLU A N 1
ATOM 1345 C CA . GLU A 1 165 ? -0.696 -15.574 -11.664 1.00 98.25 165 GLU A CA 1
ATOM 1346 C C . GLU A 1 165 ? -1.092 -14.354 -12.505 1.00 98.25 165 GLU A C 1
ATOM 1348 O O . GLU A 1 165 ? -0.510 -13.272 -12.390 1.00 98.25 165 GLU A O 1
ATOM 1353 N N . THR A 1 166 ? -2.107 -14.519 -13.354 1.00 98.25 166 THR A N 1
ATOM 1354 C CA . THR A 1 166 ? -2.465 -13.539 -14.387 1.00 98.25 166 THR A CA 1
ATOM 1355 C C . THR A 1 166 ? -2.927 -12.217 -13.785 1.00 98.25 166 THR A C 1
ATOM 1357 O O . THR A 1 166 ? -2.550 -11.153 -14.277 1.00 98.25 166 THR A O 1
ATOM 1360 N N . GLU A 1 167 ? -3.733 -12.255 -12.724 1.00 97.94 167 GLU A N 1
ATOM 1361 C CA . GLU A 1 167 ? -4.266 -11.027 -12.126 1.00 97.94 167 GLU A CA 1
ATOM 1362 C C . GLU A 1 167 ? -3.185 -10.231 -11.382 1.00 97.94 167 GLU A C 1
ATOM 1364 O O . GLU A 1 167 ? -3.153 -9.004 -11.478 1.00 97.94 167 GLU A O 1
ATOM 1369 N N . ILE A 1 168 ? -2.241 -10.911 -10.724 1.00 98.62 168 ILE A N 1
ATOM 1370 C CA . ILE A 1 168 ? -1.085 -10.261 -10.084 1.00 98.62 168 ILE A CA 1
ATOM 1371 C C . ILE A 1 168 ? -0.192 -9.615 -11.145 1.00 98.62 168 ILE A C 1
ATOM 1373 O O . ILE A 1 168 ? 0.172 -8.445 -11.021 1.00 98.62 168 ILE A O 1
ATOM 1377 N N . PHE A 1 169 ? 0.095 -10.337 -12.231 1.00 98.56 169 PHE A N 1
ATOM 1378 C CA . PHE A 1 169 ? 0.902 -9.797 -13.319 1.00 98.56 169 PHE A CA 1
ATOM 1379 C C . PHE A 1 169 ? 0.259 -8.561 -13.963 1.00 98.56 169 PHE A C 1
ATOM 1381 O O . PHE A 1 169 ? 0.956 -7.588 -14.239 1.00 98.56 169 PHE A O 1
ATOM 1388 N N . LYS A 1 170 ? -1.069 -8.544 -14.155 1.00 98.56 170 LYS A N 1
ATOM 1389 C CA . LYS A 1 170 ? -1.791 -7.362 -14.664 1.00 98.56 170 LYS A CA 1
ATOM 1390 C C . LYS A 1 170 ? -1.628 -6.144 -13.753 1.00 98.56 170 LYS A C 1
ATOM 1392 O O . LYS A 1 170 ? -1.378 -5.056 -14.264 1.00 98.56 170 LYS A O 1
ATOM 1397 N N . ILE A 1 171 ? -1.723 -6.326 -12.433 1.00 98.62 171 ILE A N 1
ATOM 1398 C CA . ILE A 1 171 ? -1.525 -5.245 -11.451 1.00 98.62 171 ILE A CA 1
ATOM 1399 C C . ILE A 1 171 ? -0.104 -4.676 -11.557 1.00 98.62 171 ILE A C 1
ATOM 1401 O O . ILE A 1 171 ? 0.082 -3.459 -11.600 1.00 98.62 171 ILE A O 1
ATOM 1405 N N . CYS A 1 172 ? 0.909 -5.543 -11.640 1.00 98.62 172 CYS A N 1
ATOM 1406 C CA . CYS A 1 172 ? 2.297 -5.115 -11.804 1.00 98.62 172 CYS A CA 1
ATOM 1407 C C . CYS A 1 172 ? 2.532 -4.416 -13.150 1.00 98.62 172 CYS A C 1
ATOM 1409 O O . CYS A 1 172 ? 3.157 -3.357 -13.198 1.00 98.62 172 CYS A O 1
ATOM 1411 N N . LEU A 1 173 ? 1.998 -4.974 -14.237 1.00 98.38 173 LEU A N 1
ATOM 1412 C CA . LEU A 1 173 ? 2.094 -4.405 -15.578 1.00 98.38 173 LEU A CA 1
ATOM 1413 C C . LEU A 1 173 ? 1.457 -3.014 -15.654 1.00 98.38 173 LEU A C 1
ATOM 1415 O O . LEU A 1 173 ? 1.988 -2.142 -16.337 1.00 98.38 173 LEU A O 1
ATOM 1419 N N . GLU A 1 174 ? 0.356 -2.782 -14.940 1.00 98.44 174 GLU A N 1
ATOM 1420 C CA . GLU A 1 174 ? -0.269 -1.463 -14.850 1.00 98.44 174 GLU A CA 1
ATOM 1421 C C . GLU A 1 174 ? 0.703 -0.414 -14.292 1.00 98.44 174 GLU A C 1
ATOM 1423 O O . GLU A 1 174 ? 0.839 0.670 -14.869 1.00 98.44 174 GLU A O 1
ATOM 1428 N N . TYR A 1 175 ? 1.428 -0.749 -13.219 1.00 98.50 175 TYR A N 1
ATOM 1429 C CA . TYR A 1 175 ? 2.462 0.124 -12.668 1.00 98.50 175 TYR A CA 1
ATOM 1430 C C . TYR A 1 175 ? 3.624 0.326 -13.644 1.00 98.50 175 TYR A C 1
ATOM 1432 O O . TYR A 1 175 ? 4.004 1.466 -13.908 1.00 98.50 175 TYR A O 1
ATOM 1440 N N . TRP A 1 176 ? 4.175 -0.751 -14.212 1.00 98.31 176 TRP A N 1
ATOM 1441 C CA . TRP A 1 176 ? 5.315 -0.650 -15.127 1.00 98.31 176 TRP A CA 1
ATOM 1442 C C . TRP A 1 176 ? 4.986 0.171 -16.373 1.00 98.31 176 TRP A C 1
ATOM 1444 O O . TRP A 1 176 ? 5.784 1.010 -16.791 1.00 98.31 176 TRP A O 1
ATOM 1454 N N . ASN A 1 177 ? 3.783 -0.002 -16.921 1.00 97.69 177 ASN A N 1
ATOM 1455 C CA . ASN A 1 177 ? 3.286 0.810 -18.023 1.00 97.69 177 ASN A CA 1
ATOM 1456 C C . ASN A 1 177 ? 3.138 2.285 -17.619 1.00 97.69 177 ASN A C 1
ATOM 1458 O O . ASN A 1 177 ? 3.537 3.167 -18.377 1.00 97.69 177 ASN A O 1
ATOM 1462 N N . HIS A 1 178 ? 2.606 2.566 -16.424 1.00 96.94 178 HIS A N 1
ATOM 1463 C CA . HIS A 1 178 ? 2.516 3.930 -15.900 1.00 96.94 178 HIS A CA 1
ATOM 1464 C C . HIS A 1 178 ? 3.902 4.579 -15.745 1.00 96.94 178 HIS A C 1
ATOM 1466 O O . HIS A 1 178 ? 4.121 5.671 -16.268 1.00 96.94 178 HIS A O 1
ATOM 1472 N N . LEU A 1 179 ? 4.851 3.896 -15.098 1.00 95.94 179 LEU A N 1
ATOM 1473 C CA . LEU A 1 179 ? 6.213 4.392 -14.891 1.00 95.94 179 LEU A CA 1
ATOM 1474 C C . LEU A 1 179 ? 6.923 4.656 -16.224 1.00 95.94 179 LEU A C 1
ATOM 1476 O O . LEU A 1 179 ? 7.478 5.736 -16.427 1.00 95.94 179 LEU A O 1
ATOM 1480 N N . ALA A 1 180 ? 6.884 3.695 -17.152 1.00 93.94 180 ALA A N 1
ATOM 1481 C CA . ALA A 1 180 ? 7.501 3.842 -18.465 1.00 93.94 180 ALA A CA 1
ATOM 1482 C C . ALA A 1 180 ? 6.889 5.011 -19.253 1.00 93.94 180 ALA A C 1
ATOM 1484 O O . ALA A 1 180 ? 7.624 5.789 -19.864 1.00 93.94 180 ALA A O 1
ATOM 1485 N N . ALA A 1 181 ? 5.561 5.174 -19.206 1.00 92.94 181 ALA A N 1
ATOM 1486 C CA . ALA A 1 181 ? 4.874 6.285 -19.854 1.00 92.94 181 ALA A CA 1
ATOM 1487 C C . ALA A 1 181 ? 5.276 7.644 -19.260 1.00 92.94 181 ALA A C 1
ATOM 1489 O O . ALA A 1 181 ? 5.537 8.576 -20.019 1.00 92.94 181 ALA A O 1
ATOM 1490 N N . GLU A 1 182 ? 5.363 7.764 -17.933 1.00 91.94 182 GLU A N 1
ATOM 1491 C CA . GLU A 1 182 ? 5.798 8.995 -17.261 1.00 91.94 182 GLU A CA 1
ATOM 1492 C C . GLU A 1 182 ? 7.249 9.353 -17.609 1.00 91.94 182 GLU A C 1
ATOM 1494 O O . GLU A 1 182 ? 7.524 10.481 -18.016 1.00 91.94 182 GLU A O 1
ATOM 1499 N N . LEU A 1 183 ? 8.171 8.386 -17.552 1.00 90.50 183 LEU A N 1
ATOM 1500 C CA . LEU A 1 183 ? 9.577 8.607 -17.914 1.00 90.50 183 LEU A CA 1
ATOM 1501 C C . LEU A 1 183 ? 9.761 8.940 -19.402 1.00 90.50 183 LEU A C 1
ATOM 1503 O O . LEU A 1 183 ? 10.660 9.702 -19.757 1.00 90.50 183 LEU A O 1
ATOM 1507 N N . TYR A 1 184 ? 8.920 8.382 -20.278 1.00 87.31 184 TYR A N 1
ATOM 1508 C CA . TYR A 1 184 ? 8.924 8.707 -21.704 1.00 87.31 184 TYR A CA 1
ATOM 1509 C C . TYR A 1 184 ? 8.373 10.113 -21.982 1.00 87.31 184 TYR A C 1
ATOM 1511 O O . TYR A 1 184 ? 8.899 10.828 -22.831 1.00 87.31 184 TYR A O 1
ATOM 1519 N N . ARG A 1 185 ? 7.339 10.564 -21.260 1.00 85.88 185 ARG A N 1
ATOM 1520 C CA . ARG A 1 185 ? 6.807 11.932 -21.418 1.00 85.88 185 ARG A CA 1
ATOM 1521 C C . ARG A 1 185 ? 7.838 13.006 -21.076 1.00 85.88 185 ARG A C 1
ATOM 1523 O O . ARG A 1 185 ? 7.805 14.078 -21.671 1.00 85.88 185 ARG A O 1
ATOM 1530 N N . GLU A 1 186 ? 8.771 12.715 -20.173 1.00 76.75 186 GLU A N 1
ATOM 1531 C CA . GLU A 1 186 ? 9.862 13.631 -19.828 1.00 76.75 186 GLU A CA 1
ATOM 1532 C C . GLU A 1 186 ? 10.944 13.755 -20.921 1.00 76.75 186 GLU A C 1
ATOM 1534 O O . GLU A 1 186 ? 11.707 14.721 -20.913 1.00 76.75 186 GLU A O 1
ATOM 1539 N N . SER A 1 187 ? 11.035 12.818 -21.878 1.00 62.16 187 SER A N 1
ATOM 1540 C CA . SER A 1 187 ? 12.048 12.826 -22.948 1.00 62.16 187 SER A CA 1
ATOM 1541 C C . SER A 1 187 ? 11.618 11.957 -24.142 1.00 62.16 187 SER A C 1
ATOM 1543 O O . SER A 1 187 ? 11.448 10.749 -23.965 1.00 62.16 187 SER A O 1
ATOM 1545 N N . PRO A 1 188 ? 11.467 12.517 -25.366 1.00 54.56 188 PRO A N 1
ATOM 1546 C CA . PRO A 1 188 ? 12.342 13.552 -25.936 1.00 54.56 188 PRO A CA 1
ATOM 1547 C C . PRO A 1 188 ? 11.719 14.953 -26.117 1.00 54.56 188 PRO A C 1
ATOM 1549 O O . PRO A 1 188 ? 12.289 15.780 -26.824 1.00 54.56 188 PRO A O 1
ATOM 1552 N N . PHE A 1 189 ? 10.578 15.268 -25.499 1.00 50.97 189 PHE A N 1
ATOM 1553 C CA . PHE A 1 189 ? 9.871 16.537 -25.744 1.00 50.97 189 PHE A CA 1
ATOM 1554 C C . PHE A 1 189 ? 10.064 17.592 -24.646 1.00 50.97 189 PHE A C 1
ATOM 1556 O O . PHE A 1 189 ? 9.113 18.260 -24.249 1.00 50.97 189 PHE A O 1
ATOM 1563 N N . SER A 1 190 ? 11.298 17.837 -24.198 1.00 51.75 190 SER A N 1
ATOM 1564 C CA . SER A 1 190 ? 11.614 19.184 -23.714 1.00 51.75 190 SER A CA 1
ATOM 1565 C C . SER A 1 190 ? 11.689 20.079 -24.951 1.00 51.75 190 SER A C 1
ATOM 1567 O O . SER A 1 190 ? 12.695 20.079 -25.657 1.00 51.75 190 SER A O 1
ATOM 1569 N N . THR A 1 191 ? 10.602 20.776 -25.277 1.00 45.28 191 THR A N 1
ATOM 1570 C CA . THR A 1 191 ? 10.535 21.718 -26.399 1.00 45.28 191 THR A CA 1
ATOM 1571 C C . THR A 1 191 ? 11.515 22.873 -26.180 1.00 45.28 191 THR A C 1
ATOM 1573 O O . THR A 1 191 ? 11.134 23.946 -25.717 1.00 45.28 191 THR A O 1
ATOM 1576 N N . SER A 1 192 ? 12.787 22.683 -26.527 1.00 44.03 192 SER A N 1
ATOM 1577 C CA . SER A 1 192 ? 13.665 23.787 -26.883 1.00 44.03 192 SER A CA 1
ATOM 1578 C C . SER A 1 192 ? 13.264 24.223 -28.291 1.00 44.03 192 SER A C 1
ATOM 1580 O O . SER A 1 192 ? 13.636 23.653 -29.313 1.00 44.03 192 SER A O 1
ATOM 1582 N N . THR A 1 193 ? 12.398 25.227 -28.347 1.00 44.44 193 THR A N 1
ATOM 1583 C CA . THR A 1 193 ? 12.030 25.925 -29.575 1.00 44.44 193 THR A CA 1
ATOM 1584 C C . THR A 1 193 ? 13.272 26.559 -30.204 1.00 44.44 193 THR A C 1
ATOM 1586 O O . THR A 1 193 ? 13.644 27.670 -29.836 1.00 44.44 193 THR A O 1
ATOM 1589 N N . SER A 1 194 ? 13.924 25.861 -31.138 1.00 41.00 194 SER A N 1
ATOM 1590 C CA . SER A 1 194 ? 14.774 26.427 -32.202 1.00 41.00 194 SER A CA 1
ATOM 1591 C C . SER A 1 194 ? 15.119 25.342 -33.236 1.00 41.00 194 SER A C 1
ATOM 1593 O O . SER A 1 194 ? 16.014 24.537 -32.994 1.00 41.00 194 SER A O 1
ATOM 1595 N N . PRO A 1 195 ? 14.453 25.297 -34.406 1.00 47.84 195 PRO A N 1
ATOM 1596 C CA . PRO A 1 195 ? 14.610 24.200 -35.361 1.00 47.84 195 PRO A CA 1
ATOM 1597 C C . PRO A 1 195 ? 15.804 24.353 -36.324 1.00 47.84 195 PRO A C 1
ATOM 1599 O O . PRO A 1 195 ? 15.779 23.751 -37.392 1.00 47.84 195 PRO A O 1
ATOM 1602 N N . LEU A 1 196 ? 16.834 25.160 -36.023 1.00 46.97 196 LEU A N 1
ATOM 1603 C CA . LEU A 1 196 ? 17.833 25.514 -37.051 1.00 46.97 196 LEU A CA 1
ATOM 1604 C C . LEU A 1 196 ? 19.319 25.403 -36.699 1.00 46.97 196 LEU A C 1
ATOM 1606 O O . LEU A 1 196 ? 20.131 25.594 -37.596 1.00 46.97 196 LEU A O 1
ATOM 1610 N N . LEU A 1 197 ? 19.722 25.027 -35.486 1.00 54.56 197 LEU A N 1
ATOM 1611 C CA . LEU A 1 197 ? 21.148 24.891 -35.152 1.00 54.56 197 LEU A CA 1
ATOM 1612 C C . LEU A 1 197 ? 21.355 23.794 -34.111 1.00 54.56 197 LEU A C 1
ATOM 1614 O O . LEU A 1 197 ? 21.144 24.041 -32.929 1.00 54.56 197 LEU A O 1
ATOM 1618 N N . SER A 1 198 ? 21.787 22.597 -34.515 1.00 43.41 198 SER A N 1
ATOM 1619 C CA . SER A 1 198 ? 22.355 21.614 -33.580 1.00 43.41 198 SER A CA 1
ATOM 1620 C C . SER A 1 198 ? 23.168 20.544 -34.309 1.00 43.41 198 SER A C 1
ATOM 1622 O O . SER A 1 198 ? 22.679 19.463 -34.623 1.00 43.41 198 SER A O 1
ATOM 1624 N N . GLY A 1 199 ? 24.441 20.853 -34.559 1.00 44.47 199 GLY A N 1
ATOM 1625 C CA . GLY A 1 199 ? 25.475 19.822 -34.561 1.00 44.47 199 GLY A CA 1
ATOM 1626 C C . GLY A 1 199 ? 25.712 19.351 -33.120 1.00 44.47 199 GLY A C 1
ATOM 1627 O O . GLY A 1 199 ? 25.709 20.173 -32.209 1.00 44.47 199 GLY A O 1
ATOM 1628 N N . ASN A 1 200 ? 25.890 18.040 -32.931 1.00 44.78 200 ASN A N 1
ATOM 1629 C CA . ASN A 1 200 ? 26.194 17.362 -31.661 1.00 44.78 200 ASN A CA 1
ATOM 1630 C C . ASN A 1 200 ? 25.249 17.664 -30.479 1.00 44.78 200 ASN A C 1
ATOM 1632 O O . ASN A 1 200 ? 25.644 18.296 -29.503 1.00 44.78 200 ASN A O 1
ATOM 1636 N N . GLN A 1 201 ? 24.030 17.117 -30.506 1.00 45.53 201 GLN A N 1
ATOM 1637 C CA . GLN A 1 201 ? 23.271 16.904 -29.269 1.00 45.53 201 GLN A CA 1
ATOM 1638 C C . GLN A 1 201 ? 23.664 15.548 -28.673 1.00 45.53 201 GLN A C 1
ATOM 1640 O O . GLN A 1 201 ? 23.270 14.498 -29.178 1.00 45.53 201 GLN A O 1
ATOM 1645 N N . HIS A 1 202 ? 24.461 15.566 -27.603 1.00 46.47 202 HIS A N 1
ATOM 1646 C CA . HIS A 1 202 ? 24.499 14.442 -26.673 1.00 46.47 202 HIS A CA 1
ATOM 1647 C C . HIS A 1 202 ? 23.085 14.291 -26.098 1.00 46.47 202 HIS A C 1
ATOM 1649 O O . HIS A 1 202 ? 22.589 15.193 -25.425 1.00 46.47 202 HIS A O 1
ATOM 1655 N N . PHE A 1 203 ? 22.412 13.181 -26.403 1.00 54.00 203 PHE A N 1
ATOM 1656 C CA . PHE A 1 203 ? 21.169 12.806 -25.734 1.00 54.00 203 PHE A CA 1
ATOM 1657 C C . PHE A 1 203 ? 21.509 12.364 -24.306 1.00 54.00 203 PHE A C 1
ATOM 1659 O O . PHE A 1 203 ? 21.604 11.169 -24.026 1.00 54.00 203 PHE A O 1
ATOM 1666 N N . ASP A 1 204 ? 21.753 13.319 -23.410 1.00 63.41 204 ASP A N 1
ATOM 1667 C CA . ASP A 1 204 ? 21.938 13.007 -21.998 1.00 63.41 204 ASP A CA 1
ATOM 1668 C C . ASP A 1 204 ? 20.624 12.451 -21.435 1.00 63.41 204 ASP A C 1
ATOM 1670 O O . ASP A 1 204 ? 19.554 13.053 -21.550 1.00 63.41 204 ASP A O 1
ATOM 1674 N N . VAL A 1 205 ? 20.698 11.252 -20.850 1.00 67.62 205 VAL A N 1
ATOM 1675 C CA . VAL A 1 205 ? 19.554 10.585 -20.217 1.00 67.62 205 VAL A CA 1
ATOM 1676 C C . VAL A 1 205 ? 19.045 11.473 -19.072 1.00 67.62 205 VAL A C 1
ATOM 1678 O O . VAL A 1 205 ? 19.851 11.809 -18.198 1.00 67.62 205 VAL A O 1
ATOM 1681 N N . PRO A 1 206 ? 17.742 11.821 -19.017 1.00 77.69 206 PRO A N 1
ATOM 1682 C CA . PRO A 1 206 ? 17.200 12.686 -17.971 1.00 77.69 206 PRO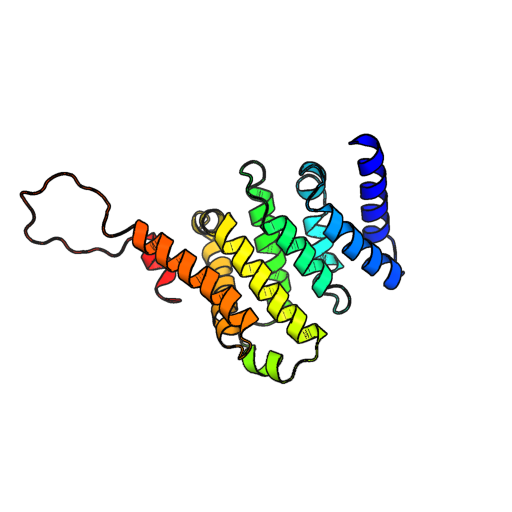 A CA 1
ATOM 1683 C C . PRO A 1 206 ? 17.533 12.185 -16.554 1.00 77.69 206 PRO A C 1
ATOM 1685 O O . PRO A 1 206 ? 17.466 10.974 -16.320 1.00 77.69 206 PRO A O 1
ATOM 1688 N N . PRO A 1 207 ? 17.813 13.075 -15.579 1.00 78.50 207 PRO A N 1
ATOM 1689 C CA . PRO A 1 207 ? 18.197 12.682 -14.218 1.00 78.50 207 PRO A CA 1
ATOM 1690 C C . PRO A 1 207 ? 17.199 11.743 -13.525 1.00 78.50 207 PRO A C 1
ATOM 1692 O O . PRO A 1 207 ? 17.606 10.813 -12.830 1.00 78.50 207 PRO A O 1
ATOM 1695 N N . ARG A 1 208 ? 15.891 11.936 -13.752 1.00 81.69 208 ARG A N 1
ATOM 1696 C CA . ARG A 1 208 ? 14.847 11.045 -13.225 1.00 81.69 208 ARG A CA 1
ATOM 1697 C C . ARG A 1 208 ? 14.923 9.654 -13.857 1.00 81.69 208 ARG A C 1
ATOM 1699 O O . ARG A 1 208 ? 14.843 8.666 -13.146 1.00 81.69 208 ARG A O 1
ATOM 1706 N N . ARG A 1 209 ? 15.181 9.538 -15.164 1.00 81.50 209 ARG A N 1
ATOM 1707 C CA . ARG A 1 209 ? 15.367 8.236 -15.833 1.00 81.50 209 ARG A CA 1
ATOM 1708 C C . ARG A 1 209 ? 16.618 7.504 -15.340 1.00 81.50 209 ARG A C 1
ATOM 1710 O O . ARG A 1 209 ? 16.590 6.283 -15.235 1.00 81.50 209 ARG A O 1
ATOM 1717 N N . GLN A 1 210 ? 17.678 8.228 -14.970 1.00 82.38 210 GLN A N 1
ATOM 1718 C CA . GLN A 1 210 ? 18.883 7.630 -14.377 1.00 82.38 210 GLN A CA 1
ATOM 1719 C C . GLN A 1 210 ? 18.607 6.923 -13.038 1.00 82.38 210 GLN A C 1
ATOM 1721 O O . GLN A 1 210 ? 19.274 5.940 -12.728 1.00 82.38 210 GLN A O 1
ATOM 1726 N N . LEU A 1 211 ? 17.617 7.382 -12.257 1.00 82.31 211 LEU A N 1
ATOM 1727 C CA . LEU A 1 211 ? 17.198 6.727 -11.007 1.00 82.31 211 LEU A CA 1
ATOM 1728 C C . LEU A 1 211 ? 16.698 5.293 -11.240 1.00 82.31 211 LEU A C 1
ATOM 1730 O O . LEU A 1 211 ? 16.942 4.432 -10.402 1.00 82.31 211 LEU A O 1
ATOM 1734 N N . TYR A 1 212 ? 16.053 5.041 -12.380 1.00 85.25 212 TYR A N 1
ATOM 1735 C CA . TYR A 1 212 ? 15.340 3.794 -12.666 1.00 85.25 212 TYR A CA 1
ATOM 1736 C C . TYR A 1 212 ? 16.126 2.785 -13.516 1.00 85.25 212 TYR A C 1
ATOM 1738 O O . TYR A 1 212 ? 15.632 1.691 -13.769 1.00 85.25 212 TYR A O 1
ATOM 1746 N N . LEU A 1 213 ? 17.358 3.106 -13.930 1.00 81.50 213 LEU A N 1
ATOM 1747 C CA . LEU A 1 213 ? 18.156 2.261 -14.834 1.00 81.50 213 LEU A CA 1
ATOM 1748 C C . LEU A 1 213 ? 18.463 0.854 -14.305 1.00 81.50 213 LEU A C 1
ATOM 1750 O O . LEU A 1 213 ? 18.778 -0.021 -15.095 1.00 81.50 213 LEU A O 1
ATOM 1754 N N . SER A 1 214 ? 18.432 0.635 -12.991 1.00 79.06 214 SER A N 1
ATOM 1755 C CA . SER A 1 214 ? 18.686 -0.691 -12.413 1.00 79.06 214 SER A CA 1
ATOM 1756 C C . SER A 1 214 ? 17.441 -1.578 -12.339 1.00 79.06 214 SER A C 1
ATOM 1758 O O . SER A 1 214 ? 17.546 -2.715 -11.892 1.00 79.06 214 SER A O 1
ATOM 1760 N N . VAL A 1 215 ? 16.267 -1.032 -12.664 1.00 78.81 215 VAL A N 1
ATOM 1761 C CA . VAL A 1 215 ? 14.958 -1.694 -12.523 1.00 78.81 215 VAL A CA 1
ATOM 1762 C C . VAL A 1 215 ? 14.254 -1.827 -13.881 1.00 78.81 215 VAL A C 1
ATOM 1764 O O . VAL A 1 215 ? 13.459 -2.746 -14.053 1.00 78.81 215 VAL A O 1
ATOM 1767 N N . LEU A 1 216 ? 14.545 -0.925 -14.828 1.00 68.81 216 LEU A N 1
ATOM 1768 C CA . LEU A 1 216 ? 14.132 -0.992 -16.239 1.00 68.81 216 LEU A CA 1
ATOM 1769 C C . LEU A 1 216 ? 15.063 -1.892 -17.057 1.00 68.81 216 LEU A C 1
ATOM 1771 O O . LEU A 1 216 ? 14.541 -2.574 -17.965 1.00 68.81 216 LEU A O 1
#

Secondary structure (DSSP, 8-state):
-HHHHHHHHHHHHHHHHH---HHHHHHHHHHHHHHTTTS-HHHHHSSSHHHHIIIIIITSTTTHHHHHHHHHHHHT---STTHHHHHHHHHHHHHHHHHHS-TTS-HHHHHHT--HHHHHHHHHHHHHHHHHHHHHHHHHHT-GGGHHHHHHHHHHHHHHHTSS-HHHHHHHHHHHHHHHHHHHHTSS------TT--S----PPPHHHHHTTTT-

Sequence (216 aa):
MCNEFSQIFQLCQFVMENSQNAPLVHATLETLLRFLNWIPLGYIFETKLISTLVYKFLNVPMFRNVTLKCLTEIAGVSVSQYEEQFVTLFTLTMCQLKQMLPLNTNIRLAYANGKDDEQNFIQNLSLFLCTFLKEHGQLIEKRLNLRETLMEALHYMLLVSEVEETEIFKICLEYWNHLAAELYRESPFSTSTSPLLSGNQHFDVPPRRQLYLSVL